Protein AF-0000000085980542 (afdb_homodimer)

pLDDT: mean 85.83, std 22.82, range [25.95, 98.94]

InterPro domains:
  IPR001487 Bromodomain [PF00439] (57-141)
  IPR001487 Bromodomain [PR00503] (68-81)
  IPR001487 Bromodomain [PR00503] (84-100)
  IPR001487 Bromodomain [PR00503] (100-118)
  IPR001487 Bromodomain [PR00503] (118-137)
  IPR001487 Bromodomain [PS50014] (65-137)
  IPR001487 Bromodomain [SM00297] (46-156)
  IPR018359 Bromodomain, conserved site [PS00633] (70-129)
  IPR036427 Bromodomain-like superfamily [G3DSA:1.20.920.10] (41-160)
  IPR036427 Bromodomain-like superfamily [SSF47370] (30-159)
  IPR043508 Brdt, bromodomain, repeat I [cd05497] (48-154)
  IPR050935 Bromodomain-containing chromatin reader [PTHR22880] (9-157)

Structure (mmCIF, N/CA/C/O backbone):
data_AF-0000000085980542-model_v1
#
loop_
_entity.id
_entity.type
_entity.pdbx_description
1 polymer 'Homeotic protein female sterile'
#
loop_
_atom_site.group_PDB
_atom_site.id
_atom_site.t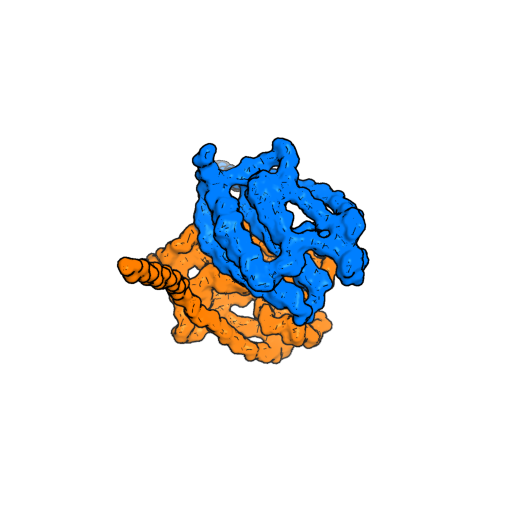ype_symbol
_atom_site.label_atom_id
_atom_site.label_alt_id
_atom_site.label_comp_id
_atom_site.label_asym_id
_atom_site.label_entity_id
_atom_site.label_seq_id
_atom_site.pdbx_PDB_ins_code
_atom_site.Cartn_x
_atom_site.Cartn_y
_atom_site.Cartn_z
_atom_site.occupancy
_atom_site.B_iso_or_equiv
_atom_site.auth_seq_id
_atom_site.auth_comp_id
_atom_site.auth_asym_id
_atom_site.auth_atom_id
_atom_site.pdbx_PDB_model_num
ATOM 1 N N . MET A 1 1 ? -39.031 39.469 -30.688 1 28.64 1 MET A N 1
ATOM 2 C CA . MET A 1 1 ? -38.438 39.656 -29.375 1 28.64 1 MET A CA 1
ATOM 3 C C . MET A 1 1 ? -37.5 38.5 -29 1 28.64 1 MET A C 1
ATOM 5 O O . MET A 1 1 ? -37.969 37.438 -28.672 1 28.64 1 MET A O 1
ATOM 9 N N . GLY A 1 2 ? -36.344 38.344 -29.766 1 27.38 2 GLY A N 1
ATOM 10 C CA . GLY A 1 2 ? -35.406 37.25 -30 1 27.38 2 GLY A CA 1
ATOM 11 C C . GLY A 1 2 ? -34.531 36.938 -28.797 1 27.38 2 GLY A C 1
ATOM 12 O O . GLY A 1 2 ? -33.906 37.812 -28.234 1 27.38 2 GLY A O 1
ATOM 13 N N . ALA A 1 3 ? -34.969 35.875 -28 1 29.3 3 ALA A N 1
ATOM 14 C CA . ALA A 1 3 ? -34.344 35.406 -26.766 1 29.3 3 ALA A CA 1
ATOM 15 C C . ALA A 1 3 ? -32.844 35.094 -26.984 1 29.3 3 ALA A C 1
ATOM 17 O O . ALA A 1 3 ? -32.5 34.375 -27.922 1 29.3 3 ALA A O 1
ATOM 18 N N . ILE A 1 4 ? -31.891 36 -26.562 1 28.78 4 ILE A N 1
ATOM 19 C CA . ILE A 1 4 ? -30.438 35.969 -26.547 1 28.78 4 ILE A CA 1
ATOM 20 C C . ILE A 1 4 ? -29.969 34.812 -25.688 1 28.78 4 ILE A C 1
ATOM 22 O O . ILE A 1 4 ? -30.281 34.719 -24.5 1 28.78 4 ILE A O 1
ATOM 26 N N . GLN A 1 5 ? -29.891 33.531 -26.219 1 27.39 5 GLN A N 1
ATOM 27 C CA . GLN A 1 5 ? -29.375 32.344 -25.547 1 27.39 5 GLN A CA 1
ATOM 28 C C . GLN A 1 5 ? -27.938 32.562 -25.078 1 27.39 5 GLN A C 1
ATOM 30 O O . GLN A 1 5 ? -27.047 32.812 -25.875 1 27.39 5 GLN A O 1
ATOM 35 N N . ASP A 1 6 ? -27.75 33.188 -23.891 1 26.17 6 ASP A N 1
ATOM 36 C CA . ASP A 1 6 ? -26.453 33.406 -23.25 1 26.17 6 ASP A CA 1
ATOM 37 C C . ASP A 1 6 ? -25.688 32.094 -23.078 1 26.17 6 ASP A C 1
ATOM 39 O O . ASP A 1 6 ? -26.172 31.172 -22.391 1 26.17 6 ASP A O 1
ATOM 43 N N . GLU A 1 7 ? -24.984 31.625 -24.109 1 27.91 7 GLU A N 1
ATOM 44 C CA . GLU A 1 7 ? -24.094 30.469 -24.062 1 27.91 7 GLU A CA 1
ATOM 45 C C . GLU A 1 7 ? -23.031 30.641 -23 1 27.91 7 GLU A C 1
ATOM 47 O O . GLU A 1 7 ? -22.141 31.484 -23.125 1 27.91 7 GLU A O 1
ATOM 52 N N . ASN A 1 8 ? -23.375 30.625 -21.703 1 27.59 8 ASN A N 1
ATOM 53 C CA . ASN A 1 8 ? -22.375 30.594 -20.656 1 27.59 8 ASN A CA 1
ATOM 54 C C . ASN A 1 8 ? -21.344 29.484 -20.875 1 27.59 8 ASN A C 1
ATOM 56 O O . ASN A 1 8 ? -21.688 28.297 -20.797 1 27.59 8 ASN A O 1
ATOM 60 N N . GLU A 1 9 ? -20.359 29.688 -21.75 1 26.64 9 GLU A N 1
ATOM 61 C CA . GLU A 1 9 ? -19.188 28.828 -21.875 1 26.64 9 GLU A CA 1
ATOM 62 C C . GLU A 1 9 ? -18.5 28.625 -20.531 1 26.64 9 GLU A C 1
ATOM 64 O O . GLU A 1 9 ? -17.953 29.578 -19.969 1 26.64 9 GLU A O 1
ATOM 69 N N . ASN A 1 10 ? -19.078 27.859 -19.641 1 28.09 10 ASN A N 1
ATOM 70 C CA . ASN A 1 10 ? -18.375 27.422 -18.438 1 28.09 10 ASN A CA 1
ATOM 71 C C . ASN A 1 10 ? -16.969 26.906 -18.766 1 28.09 10 ASN A C 1
ATOM 73 O O . ASN A 1 10 ? -16.828 25.859 -19.391 1 28.09 10 ASN A O 1
ATOM 77 N N . LYS A 1 11 ? -15.945 27.812 -18.953 1 28.59 11 LYS A N 1
ATOM 78 C CA . LYS A 1 11 ? -14.531 27.453 -18.984 1 28.59 11 LYS A CA 1
ATOM 79 C C . LYS A 1 11 ? -14.133 26.641 -17.766 1 28.59 11 LYS A C 1
ATOM 81 O O . LYS A 1 11 ? -14.141 27.172 -16.641 1 28.59 11 LYS A O 1
ATOM 86 N N . ASN A 1 12 ? -14.57 25.406 -17.719 1 28.09 12 ASN A N 1
ATOM 87 C CA . ASN A 1 12 ? -13.969 24.469 -16.781 1 28.09 12 ASN A CA 1
ATOM 88 C C . ASN A 1 12 ? -12.453 24.625 -16.734 1 28.09 12 ASN A C 1
ATOM 90 O O . ASN A 1 12 ? -11.766 24.359 -17.719 1 28.09 12 ASN A O 1
ATOM 94 N N . THR A 1 13 ? -11.906 25.688 -16.125 1 29.09 13 THR A N 1
ATOM 95 C CA . THR A 1 13 ? -10.484 25.797 -15.828 1 29.09 13 THR A CA 1
ATOM 96 C C . THR A 1 13 ? -9.93 24.469 -15.336 1 29.09 13 THR A C 1
ATOM 98 O O . THR A 1 13 ? -10.367 23.938 -14.312 1 29.09 13 THR A O 1
ATOM 101 N N . ASN A 1 14 ? -9.547 23.594 -16.234 1 28.33 14 ASN A N 1
ATOM 102 C CA . ASN A 1 14 ? -8.664 22.438 -16.047 1 28.33 14 ASN A CA 1
ATOM 103 C C . ASN A 1 14 ? -7.496 22.781 -15.125 1 28.33 14 ASN A C 1
ATOM 105 O O . ASN A 1 14 ? -6.703 23.672 -15.43 1 28.33 14 ASN A O 1
ATOM 109 N N . ASP A 1 15 ? -7.688 22.922 -13.844 1 29.19 15 ASP A N 1
ATOM 110 C CA . ASP A 1 15 ? -6.559 22.969 -12.922 1 29.19 15 ASP A CA 1
ATOM 111 C C . ASP A 1 15 ? -5.434 22.047 -13.367 1 29.19 15 ASP A C 1
ATOM 113 O O . ASP A 1 15 ? -5.566 20.828 -13.305 1 29.19 15 ASP A O 1
ATOM 117 N N . SER A 1 16 ? -4.715 22.359 -14.484 1 31.3 16 SER A N 1
ATOM 118 C CA . SER A 1 16 ? -3.453 21.812 -14.977 1 31.3 16 SER A CA 1
ATOM 119 C C . SER A 1 16 ? -2.475 21.562 -13.828 1 31.3 16 SER A C 1
ATOM 121 O O . SER A 1 16 ? -1.726 22.469 -13.445 1 31.3 16 SER A O 1
ATOM 123 N N . SER A 1 17 ? -2.863 21.047 -12.68 1 35.09 17 SER A N 1
ATOM 124 C CA . SER A 1 17 ? -1.761 20.625 -11.812 1 35.09 17 SER A CA 1
ATOM 125 C C . SER A 1 17 ? -0.621 20.016 -12.625 1 35.09 17 SER A C 1
ATOM 127 O O . SER A 1 17 ? -0.858 19.266 -13.57 1 35.09 17 SER A O 1
ATOM 129 N N . ASP A 1 18 ? 0.481 20.688 -12.812 1 34.72 18 ASP A N 1
ATOM 130 C CA . ASP A 1 18 ? 1.76 20.391 -13.453 1 34.72 18 ASP A CA 1
ATOM 131 C C . ASP A 1 18 ? 2.137 18.922 -13.273 1 34.72 18 ASP A C 1
ATOM 133 O O . ASP A 1 18 ? 2.51 18.5 -12.18 1 34.72 18 ASP A O 1
ATOM 137 N N . ILE A 1 19 ? 1.43 17.984 -13.797 1 40.28 19 ILE A N 1
ATOM 138 C CA . ILE A 1 19 ? 1.871 16.609 -13.93 1 40.28 19 ILE A CA 1
ATOM 139 C C . ILE A 1 19 ? 3.309 16.562 -14.445 1 40.28 19 ILE A C 1
ATOM 141 O O . ILE A 1 19 ? 3.551 16.766 -15.641 1 40.28 19 ILE A O 1
ATOM 145 N N . MET A 1 20 ? 4.332 17.125 -13.695 1 42.38 20 MET A N 1
ATOM 146 C CA . MET A 1 20 ? 5.691 16.844 -14.148 1 42.38 20 MET A CA 1
ATOM 147 C C . MET A 1 20 ? 5.812 15.422 -14.672 1 42.38 20 MET A C 1
ATOM 149 O O . MET A 1 20 ? 5.27 14.492 -14.078 1 42.38 20 MET A O 1
ATOM 153 N N . PRO A 1 21 ? 6.16 15.32 -15.914 1 42.06 21 PRO A N 1
ATOM 154 C CA . PRO A 1 21 ? 6.312 13.977 -16.469 1 42.06 21 PRO A CA 1
ATOM 155 C C . PRO A 1 21 ? 7.066 13.031 -15.531 1 42.06 21 PRO A C 1
ATOM 157 O O . PRO A 1 21 ? 8.039 13.438 -14.891 1 42.06 21 PRO A O 1
ATOM 160 N N . LYS A 1 22 ? 6.363 12.023 -15.07 1 53.44 22 LYS A N 1
ATOM 161 C CA . LYS A 1 22 ? 7.043 10.961 -14.336 1 53.44 22 LYS A CA 1
ATOM 162 C C . LYS A 1 22 ? 8.305 10.516 -15.062 1 53.44 22 LYS A C 1
ATOM 164 O O . LYS A 1 22 ? 8.266 10.188 -16.25 1 53.44 22 LYS A O 1
ATOM 169 N N . TYR A 1 23 ? 9.469 10.875 -14.602 1 58.22 23 TYR A N 1
ATOM 170 C CA . TYR A 1 23 ? 10.703 10.281 -15.102 1 58.22 23 TYR A CA 1
ATOM 171 C C . TYR A 1 23 ? 10.57 8.766 -15.219 1 58.22 23 TYR A C 1
ATOM 173 O O . TYR A 1 23 ? 10.273 8.086 -14.234 1 58.22 23 TYR A O 1
ATOM 181 N N . VAL A 1 24 ? 10.406 8.281 -16.484 1 63.28 24 VAL A N 1
ATOM 182 C CA . VAL A 1 24 ? 10.422 6.836 -16.703 1 63.28 24 VAL A CA 1
ATOM 183 C C . VAL A 1 24 ? 11.852 6.316 -16.609 1 63.28 24 VAL A C 1
ATOM 185 O O . VAL A 1 24 ? 12.719 6.719 -17.375 1 63.28 24 VAL A O 1
ATOM 188 N N . GLU A 1 25 ? 12.023 5.527 -15.555 1 71.31 25 GLU A N 1
ATOM 189 C CA . GLU A 1 25 ? 13.359 4.973 -15.367 1 71.31 25 GLU A CA 1
ATOM 190 C C . GLU A 1 25 ? 13.68 3.936 -16.438 1 71.31 25 GLU A C 1
ATOM 192 O O . GLU A 1 25 ? 12.82 3.143 -16.812 1 71.31 25 GLU A O 1
ATOM 197 N N . PRO A 1 26 ? 14.844 4.012 -17.016 1 68.75 26 PRO A N 1
ATOM 198 C CA . PRO A 1 26 ? 15.234 3.018 -18.031 1 68.75 26 PRO A CA 1
ATOM 199 C C . PRO A 1 26 ? 15.211 1.59 -17.484 1 68.75 26 PRO A C 1
ATOM 201 O O . PRO A 1 26 ? 15.484 1.368 -16.312 1 68.75 26 PRO A O 1
ATOM 204 N N . SER A 1 27 ? 14.711 0.728 -18.344 1 74.88 27 SER A N 1
ATOM 205 C CA . SER A 1 27 ? 14.797 -0.692 -18.016 1 74.88 27 SER A CA 1
ATOM 206 C C . SER A 1 27 ? 16.25 -1.166 -17.969 1 74.88 27 SER A C 1
ATOM 208 O O . SER A 1 27 ? 17 -0.935 -18.906 1 74.88 27 SER A O 1
ATOM 210 N N . VAL A 1 28 ? 16.719 -1.618 -16.812 1 79.56 28 VAL A N 1
ATOM 211 C CA . VAL A 1 28 ? 18.078 -2.094 -16.625 1 79.56 28 VAL A CA 1
ATOM 212 C C . VAL A 1 28 ? 18.125 -3.617 -16.719 1 79.56 28 VAL A C 1
ATOM 214 O O . VAL A 1 28 ? 17.234 -4.301 -16.188 1 79.56 28 VAL A O 1
ATOM 217 N N . GLU A 1 29 ? 18.984 -4.145 -17.531 1 86.88 29 GLU A N 1
ATOM 218 C CA . GLU A 1 29 ? 19.172 -5.586 -17.641 1 86.88 29 GLU A CA 1
ATOM 219 C C . GLU A 1 29 ? 19.859 -6.148 -16.391 1 86.88 29 GLU A C 1
ATOM 221 O O . GLU A 1 29 ? 20.719 -5.488 -15.805 1 86.88 29 GLU A O 1
ATOM 226 N N . PRO A 1 30 ? 19.469 -7.309 -16.047 1 93 30 PRO A N 1
ATOM 227 C CA . PRO A 1 30 ? 20.125 -7.914 -14.883 1 93 30 PRO A CA 1
ATOM 228 C C . PRO A 1 30 ? 21.609 -8.188 -15.125 1 93 30 PRO A C 1
ATOM 230 O O . PRO A 1 30 ? 21.984 -8.609 -16.219 1 93 30 PRO A O 1
ATOM 233 N N . VAL A 1 31 ? 22.453 -7.824 -14.219 1 95.12 31 VAL A N 1
ATOM 234 C CA . VAL A 1 31 ? 23.875 -8.164 -14.172 1 95.12 31 VAL A CA 1
ATOM 235 C C . VAL A 1 31 ? 24.109 -9.219 -13.094 1 95.12 31 VAL A C 1
ATOM 237 O O . VAL A 1 31 ? 23.922 -8.953 -11.906 1 95.12 31 VAL A O 1
ATOM 240 N N . ASN A 1 32 ? 24.484 -10.453 -13.531 1 95.25 32 ASN A N 1
ATOM 241 C CA . ASN A 1 32 ? 24.688 -11.562 -12.602 1 95.25 32 ASN A CA 1
ATOM 242 C C . ASN A 1 32 ? 23.438 -11.812 -11.75 1 95.25 32 ASN A C 1
ATOM 244 O O . ASN A 1 32 ? 23.547 -12 -10.539 1 95.25 32 ASN A O 1
ATOM 248 N N . GLY A 1 33 ? 22.297 -11.617 -12.266 1 96.81 33 GLY A N 1
ATOM 249 C CA . GLY A 1 33 ? 21.016 -11.945 -11.633 1 96.81 33 GLY A CA 1
ATOM 250 C C . GLY A 1 33 ? 20.453 -10.805 -10.82 1 96.81 33 GLY A C 1
ATOM 251 O O . GLY A 1 33 ? 19.422 -10.961 -10.156 1 96.81 33 GLY A O 1
ATOM 252 N N . ILE A 1 34 ? 21.156 -9.648 -10.891 1 98 34 ILE A N 1
ATOM 253 C CA . ILE A 1 34 ? 20.719 -8.531 -10.062 1 98 34 ILE A CA 1
ATOM 254 C C . ILE A 1 34 ? 20.406 -7.332 -10.945 1 98 34 ILE A C 1
ATOM 256 O O . ILE A 1 34 ? 21.172 -7 -11.852 1 98 34 ILE A O 1
ATOM 260 N N . VAL A 1 35 ? 19.234 -6.793 -10.734 1 97.94 35 VAL A N 1
ATOM 261 C CA . VAL A 1 35 ? 18.922 -5.488 -11.305 1 97.94 35 VAL A CA 1
ATOM 262 C C . VAL A 1 35 ? 18.984 -4.418 -10.219 1 97.94 35 VAL A C 1
ATOM 264 O O . VAL A 1 35 ? 18.188 -4.418 -9.281 1 97.94 35 VAL A O 1
ATOM 267 N N . GLN A 1 36 ? 19.906 -3.525 -10.305 1 97.62 36 GLN A N 1
ATOM 268 C CA . GLN A 1 36 ? 20.062 -2.412 -9.375 1 97.62 36 GLN A CA 1
ATOM 269 C C . GLN A 1 36 ? 19.359 -1.158 -9.898 1 97.62 36 GLN A C 1
ATOM 271 O O . GLN A 1 36 ? 19.781 -0.587 -10.906 1 97.62 36 GLN A O 1
ATOM 276 N N . PRO A 1 37 ? 18.328 -0.752 -9.148 1 97.44 37 PRO A N 1
ATOM 277 C CA . PRO A 1 37 ? 17.734 0.514 -9.578 1 97.44 37 PRO A CA 1
ATOM 278 C C . PRO A 1 37 ? 18.656 1.707 -9.367 1 97.44 37 PRO A C 1
ATOM 280 O O . PRO A 1 37 ? 19.438 1.719 -8.422 1 97.44 37 PRO A O 1
ATOM 283 N N . PRO A 1 38 ? 18.562 2.658 -10.258 1 96.44 38 PRO A N 1
ATOM 284 C CA . PRO A 1 38 ? 19.391 3.846 -10.039 1 96.44 38 PRO A CA 1
ATOM 285 C C . PRO A 1 38 ? 19.031 4.594 -8.758 1 96.44 38 PRO A C 1
ATOM 287 O O . PRO A 1 38 ? 17.859 4.617 -8.359 1 96.44 38 PRO A O 1
ATOM 290 N N . TYR A 1 39 ? 19.984 5.137 -8.117 1 96.88 39 TYR A N 1
ATOM 291 C CA . TYR A 1 39 ? 19.719 5.887 -6.902 1 96.88 39 TYR A CA 1
ATOM 292 C C . TYR A 1 39 ? 20.469 7.219 -6.902 1 96.88 39 TYR A C 1
ATOM 294 O O . TYR A 1 39 ? 20.328 8.016 -5.969 1 96.88 39 TYR A O 1
ATOM 302 N N . ILE A 1 40 ? 21.266 7.484 -7.875 1 96 40 ILE A N 1
ATOM 303 C CA . ILE A 1 40 ? 21.859 8.797 -8.109 1 96 40 ILE A CA 1
ATOM 304 C C . ILE A 1 40 ? 21.031 9.562 -9.141 1 96 40 ILE A C 1
ATOM 306 O O . ILE A 1 40 ? 20.844 9.086 -10.266 1 96 40 ILE A O 1
ATOM 310 N N . PRO A 1 41 ? 20.562 10.625 -8.773 1 94.62 41 PRO A N 1
ATOM 311 C CA . PRO A 1 41 ? 19.766 11.375 -9.75 1 94.62 41 PRO A CA 1
ATOM 312 C C . PRO A 1 41 ? 20.609 11.914 -10.906 1 94.62 41 PRO A C 1
ATOM 314 O O . PRO A 1 41 ? 21.734 12.375 -10.695 1 94.62 41 PRO A O 1
ATOM 317 N N . PRO A 1 42 ? 20.062 11.734 -12.094 1 91 42 PRO A N 1
ATOM 318 C CA . PRO A 1 42 ? 20.75 12.391 -13.195 1 91 42 PRO A CA 1
ATOM 319 C C . PRO A 1 42 ? 20.781 13.914 -13.055 1 91 42 PRO A C 1
ATOM 321 O O . PRO A 1 42 ? 19.938 14.484 -12.359 1 91 42 PRO A O 1
ATOM 324 N N . PRO A 1 43 ? 21.719 14.539 -13.695 1 89.31 43 PRO A N 1
ATOM 325 C CA . PRO A 1 43 ? 21.906 15.984 -13.516 1 89.31 43 PRO A CA 1
ATOM 326 C C . PRO A 1 43 ? 20.688 16.797 -13.922 1 89.31 43 PRO A C 1
ATOM 328 O O . PRO A 1 43 ? 20.422 17.859 -13.352 1 89.31 43 PRO A O 1
ATOM 331 N N . ASP A 1 44 ? 19.891 16.359 -14.836 1 89.31 44 ASP A N 1
ATOM 332 C CA . ASP A 1 44 ? 18.781 17.156 -15.359 1 89.31 44 ASP A CA 1
ATOM 333 C C . ASP A 1 44 ? 17.484 16.828 -14.625 1 89.31 44 ASP A C 1
ATOM 335 O O . ASP A 1 44 ? 16.422 17.391 -14.938 1 89.31 44 ASP A O 1
ATOM 339 N N . LYS A 1 45 ? 17.609 16.031 -13.633 1 88.12 45 LYS A N 1
ATOM 340 C CA . LYS A 1 45 ? 16.406 15.688 -12.906 1 88.12 45 LYS A CA 1
ATOM 341 C C . LYS A 1 45 ? 16.094 16.734 -11.836 1 88.12 45 LYS A C 1
ATOM 343 O O . LYS A 1 45 ? 16.922 17 -10.969 1 88.12 45 LYS A O 1
ATOM 348 N N . PRO A 1 46 ? 14.938 17.297 -11.922 1 88.62 46 PRO A N 1
ATOM 349 C CA . PRO A 1 46 ? 14.57 18.219 -10.836 1 88.62 46 PRO A CA 1
ATOM 350 C C . PRO A 1 46 ? 14.438 17.516 -9.484 1 88.62 46 PRO A C 1
ATOM 352 O O . PRO A 1 46 ? 14.008 16.359 -9.43 1 88.62 46 PRO A O 1
ATOM 355 N N . HIS A 1 47 ? 14.922 18.141 -8.5 1 83.75 47 HIS A N 1
ATOM 356 C CA . HIS A 1 47 ? 14.805 17.625 -7.141 1 83.75 47 HIS A CA 1
ATOM 357 C C . HIS A 1 47 ? 14.32 18.719 -6.188 1 83.75 47 HIS A C 1
ATOM 359 O O . HIS A 1 47 ? 14.453 19.906 -6.477 1 83.75 47 HIS A O 1
ATOM 365 N N . ARG A 1 48 ? 13.688 18.266 -5.129 1 87.44 48 ARG A N 1
ATOM 366 C CA . ARG A 1 48 ? 13.203 19.141 -4.059 1 87.44 48 ARG A CA 1
ATOM 367 C C . ARG A 1 48 ? 13.555 18.562 -2.691 1 87.44 48 ARG A C 1
ATOM 369 O O . ARG A 1 48 ? 13.648 17.344 -2.531 1 87.44 48 ARG A O 1
ATOM 376 N N . ASN A 1 49 ? 13.812 19.469 -1.811 1 90.31 49 ASN A N 1
ATOM 377 C CA . ASN A 1 49 ? 13.969 19.109 -0.407 1 90.31 49 ASN A CA 1
ATOM 378 C C . ASN A 1 49 ? 12.789 19.594 0.434 1 90.31 49 ASN A C 1
ATOM 380 O O . ASN A 1 49 ? 12.727 20.766 0.806 1 90.31 49 ASN A O 1
ATOM 384 N N . THR A 1 50 ? 11.922 18.719 0.795 1 93.44 50 THR A N 1
ATOM 385 C CA . THR A 1 50 ? 10.719 19.078 1.533 1 93.44 50 THR A CA 1
ATOM 386 C C . THR A 1 50 ? 10.727 18.453 2.922 1 93.44 50 THR A C 1
ATOM 388 O O . THR A 1 50 ? 11.469 17.5 3.176 1 93.44 50 THR A O 1
ATOM 391 N N . ASN A 1 51 ? 9.891 18.984 3.775 1 94.19 51 ASN A N 1
ATOM 392 C CA . ASN A 1 51 ? 9.734 18.406 5.102 1 94.19 51 ASN A CA 1
ATOM 393 C C . ASN A 1 51 ? 9.188 16.969 5.027 1 94.19 51 ASN A C 1
ATOM 395 O O . ASN A 1 51 ? 9.516 16.141 5.871 1 94.19 51 ASN A O 1
ATOM 399 N N . GLN A 1 52 ? 8.383 16.672 4.047 1 95 52 GLN A N 1
ATOM 400 C CA . GLN A 1 52 ? 7.848 15.32 3.895 1 95 52 GLN A CA 1
ATOM 401 C C . GLN A 1 52 ? 8.953 14.336 3.518 1 95 52 GLN A C 1
ATOM 403 O O . GLN A 1 52 ? 8.992 13.219 4.031 1 95 52 GLN A O 1
ATOM 408 N N . LEU A 1 53 ? 9.789 14.773 2.633 1 96.31 53 LEU A N 1
ATOM 409 C CA . LEU A 1 53 ? 10.891 13.891 2.262 1 96.31 53 LEU A CA 1
ATOM 410 C C . LEU A 1 53 ? 11.82 13.656 3.449 1 96.31 53 LEU A C 1
ATOM 412 O O . LEU A 1 53 ? 12.32 12.547 3.641 1 96.31 53 LEU A O 1
ATOM 416 N N . HIS A 1 54 ? 11.992 14.711 4.23 1 96.44 54 HIS A N 1
ATOM 417 C CA . HIS A 1 54 ? 12.766 14.562 5.457 1 96.44 54 HIS A CA 1
ATOM 418 C C . HIS A 1 54 ? 12.086 13.594 6.422 1 96.44 54 HIS A C 1
ATOM 420 O O . HIS A 1 54 ? 12.742 12.766 7.051 1 96.44 54 HIS A O 1
ATOM 426 N N . PHE A 1 55 ? 10.844 13.742 6.555 1 97 55 PHE A N 1
ATOM 427 C CA . PHE A 1 55 ? 10.062 12.867 7.418 1 97 55 PHE A CA 1
ATOM 428 C C . PHE A 1 55 ? 10.18 11.414 6.957 1 97 55 PHE A C 1
ATOM 430 O O . PHE A 1 55 ? 10.328 10.508 7.777 1 97 55 PHE A O 1
ATOM 437 N N . LEU A 1 56 ? 10.094 11.203 5.66 1 97.94 56 LEU A N 1
ATOM 438 C CA . LEU A 1 56 ? 10.219 9.859 5.117 1 97.94 56 LEU A CA 1
ATOM 439 C C . LEU A 1 56 ? 11.586 9.258 5.449 1 97.94 56 LEU A C 1
ATOM 441 O O . LEU A 1 56 ? 11.68 8.078 5.805 1 97.94 56 LEU A O 1
ATOM 445 N N . LEU A 1 57 ? 12.602 10.016 5.344 1 98 57 LEU A N 1
ATOM 446 C CA . LEU A 1 57 ? 13.945 9.523 5.613 1 98 57 LEU A CA 1
ATOM 447 C C . LEU A 1 57 ? 14.156 9.305 7.109 1 98 57 LEU A C 1
ATOM 449 O O . LEU A 1 57 ? 14.555 8.219 7.535 1 98 57 LEU A O 1
ATOM 453 N N . LYS A 1 58 ? 13.781 10.289 7.898 1 98 58 LYS A N 1
ATOM 454 C CA . LYS A 1 58 ? 14.203 10.336 9.297 1 98 58 LYS A CA 1
ATOM 455 C C . LYS A 1 58 ? 13.234 9.57 10.188 1 98 58 LYS A C 1
ATOM 457 O O . LYS A 1 58 ? 13.602 9.141 11.289 1 98 58 LYS A O 1
ATOM 462 N N . ASN A 1 59 ? 12.016 9.43 9.773 1 98 59 ASN A N 1
ATOM 463 C CA . ASN A 1 59 ? 11.016 8.766 10.609 1 98 59 ASN A CA 1
ATOM 464 C C . ASN A 1 59 ? 10.562 7.445 10 1 98 59 ASN A C 1
ATOM 466 O O . ASN A 1 59 ? 10.703 6.391 10.625 1 98 59 ASN A O 1
ATOM 470 N N . VAL A 1 60 ? 10.125 7.465 8.805 1 98.5 60 VAL A N 1
ATOM 471 C CA . VAL A 1 60 ? 9.531 6.281 8.188 1 98.5 60 VAL A CA 1
ATOM 472 C C . VAL A 1 60 ? 10.625 5.277 7.844 1 98.5 60 VAL A C 1
ATOM 474 O O . VAL A 1 60 ? 10.609 4.137 8.32 1 98.5 60 VAL A O 1
ATOM 477 N N . MET A 1 61 ? 11.609 5.68 7.004 1 98.69 61 MET A N 1
ATOM 478 C CA . MET A 1 61 ? 12.688 4.789 6.59 1 98.69 61 MET A CA 1
ATOM 479 C C . MET A 1 61 ? 13.469 4.281 7.797 1 98.69 61 MET A C 1
ATOM 481 O O . MET A 1 61 ? 13.82 3.102 7.867 1 98.69 61 MET A O 1
ATOM 485 N N . LYS A 1 62 ? 13.68 5.176 8.711 1 98.69 62 LYS A N 1
ATOM 486 C CA . LYS A 1 62 ? 14.406 4.793 9.922 1 98.69 62 LYS A CA 1
ATOM 487 C C . LYS A 1 62 ? 13.688 3.668 10.664 1 98.69 62 LYS A C 1
ATOM 489 O O . LYS A 1 62 ? 14.312 2.672 11.039 1 98.69 62 LYS A O 1
ATOM 494 N N . ALA A 1 63 ? 12.414 3.811 10.867 1 98.75 63 ALA A N 1
ATOM 495 C CA . ALA A 1 63 ? 11.625 2.812 11.586 1 98.75 63 ALA A CA 1
ATOM 496 C C . ALA A 1 63 ? 11.578 1.496 10.812 1 98.75 63 ALA A C 1
ATOM 498 O O . ALA A 1 63 ? 11.805 0.427 11.383 1 98.75 63 ALA A O 1
ATOM 499 N N . VAL A 1 64 ? 11.352 1.529 9.516 1 98.81 64 VAL A N 1
ATOM 500 C CA . VAL A 1 64 ? 11.227 0.334 8.688 1 98.81 64 VAL A CA 1
ATOM 501 C C . VAL A 1 64 ? 12.578 -0.376 8.602 1 98.81 64 VAL A C 1
ATOM 503 O O . VAL A 1 64 ? 12.648 -1.603 8.703 1 98.81 64 VAL A O 1
ATOM 506 N N . TRP A 1 65 ? 13.609 0.36 8.461 1 98.81 65 TRP A N 1
ATOM 507 C CA . TRP A 1 65 ? 14.961 -0.176 8.32 1 98.81 65 TRP A CA 1
ATOM 508 C C . TRP A 1 65 ? 15.367 -0.949 9.57 1 98.81 65 TRP A C 1
ATOM 510 O O . TRP A 1 65 ? 16 -2.002 9.477 1 98.81 65 TRP A O 1
ATOM 520 N N . LYS A 1 66 ? 14.984 -0.499 10.68 1 98.69 66 LYS A N 1
ATOM 521 C CA . LYS A 1 66 ? 15.438 -1.05 11.953 1 98.69 66 LYS A CA 1
ATOM 522 C C . LYS A 1 66 ? 14.57 -2.23 12.383 1 98.69 66 LYS A C 1
ATOM 524 O O . LYS A 1 66 ? 14.93 -2.973 13.297 1 98.69 66 LYS A O 1
ATOM 529 N N . HIS A 1 67 ? 13.484 -2.398 11.805 1 98.81 67 HIS A N 1
ATOM 530 C CA . HIS A 1 67 ? 12.57 -3.475 12.18 1 98.81 67 HIS A CA 1
ATOM 531 C C . HIS A 1 67 ? 13.203 -4.84 11.938 1 98.81 67 HIS A C 1
ATOM 533 O O . HIS A 1 67 ? 13.922 -5.031 10.953 1 98.81 67 HIS A O 1
ATOM 539 N N . GLN A 1 68 ? 12.914 -5.828 12.719 1 98.62 68 GLN A N 1
ATOM 540 C CA . GLN A 1 68 ? 13.539 -7.145 12.688 1 98.62 68 GLN A CA 1
ATOM 541 C C . GLN A 1 68 ? 13.219 -7.879 11.391 1 98.62 68 GLN A C 1
ATOM 543 O O . GLN A 1 68 ? 13.961 -8.766 10.977 1 98.62 68 GLN A O 1
ATOM 548 N N . PHE A 1 69 ? 12.141 -7.527 10.727 1 98.69 69 PHE A N 1
ATOM 549 C CA . PHE A 1 69 ? 11.719 -8.227 9.516 1 98.69 69 PHE A CA 1
ATOM 550 C C . PHE A 1 69 ? 12.227 -7.508 8.273 1 98.69 69 PHE A C 1
ATOM 552 O O . PHE A 1 69 ? 11.867 -7.867 7.152 1 98.69 69 PHE A O 1
ATOM 559 N N . ALA A 1 70 ? 13.117 -6.508 8.391 1 98.88 70 ALA A N 1
ATOM 560 C CA . ALA A 1 70 ? 13.492 -5.66 7.266 1 98.88 70 ALA A CA 1
ATOM 561 C C . ALA A 1 70 ? 14.578 -6.324 6.422 1 98.88 70 ALA A C 1
ATOM 563 O O . ALA A 1 70 ? 14.719 -6.031 5.23 1 98.88 70 ALA A O 1
ATOM 564 N N . TRP A 1 71 ? 15.266 -7.242 6.895 1 98.69 71 TRP A N 1
ATOM 565 C CA . TRP A 1 71 ? 16.547 -7.684 6.359 1 98.69 71 TRP A CA 1
ATOM 566 C C . TRP A 1 71 ? 16.375 -8.328 4.984 1 98.69 71 TRP A C 1
ATOM 568 O O . TRP A 1 71 ? 17.219 -8.156 4.102 1 98.69 71 TRP A O 1
ATOM 578 N N . PRO A 1 72 ? 15.328 -9 4.664 1 98.56 72 PRO A N 1
ATOM 579 C CA . PRO A 1 72 ? 15.219 -9.562 3.316 1 98.56 72 PRO A CA 1
ATOM 580 C C . PRO A 1 72 ? 15.094 -8.492 2.236 1 98.56 72 PRO A C 1
ATOM 582 O O . PRO A 1 72 ? 15.219 -8.789 1.046 1 98.56 72 PRO A O 1
ATOM 585 N N . PHE A 1 73 ? 14.883 -7.301 2.652 1 98.88 73 PHE A N 1
ATOM 586 C CA . PHE A 1 73 ? 14.523 -6.262 1.693 1 98.88 73 PHE A CA 1
ATOM 587 C C . PHE A 1 73 ? 15.633 -5.223 1.575 1 98.88 73 PHE A C 1
ATOM 589 O O . PHE A 1 73 ? 15.484 -4.23 0.863 1 98.88 73 PHE A O 1
ATOM 596 N N . TYR A 1 74 ? 16.766 -5.398 2.168 1 98.88 74 TYR A N 1
ATOM 597 C CA . TYR A 1 74 ? 17.828 -4.398 2.23 1 98.88 74 TYR A CA 1
ATOM 598 C C . TYR A 1 74 ? 18.469 -4.203 0.866 1 98.88 74 TYR A C 1
ATOM 600 O O . TYR A 1 74 ? 18.922 -3.104 0.536 1 98.88 74 TYR A O 1
ATOM 608 N N . GLN A 1 75 ? 18.484 -5.305 0.102 1 98.75 75 GLN A N 1
ATOM 609 C CA . GLN A 1 75 ? 19.234 -5.305 -1.148 1 98.75 75 GLN A CA 1
ATOM 610 C C . GLN A 1 75 ? 18.359 -5.781 -2.311 1 98.75 75 GLN A C 1
ATOM 612 O O . GLN A 1 75 ? 17.375 -6.488 -2.105 1 98.75 75 GLN A O 1
ATOM 617 N N . PRO A 1 76 ? 18.797 -5.375 -3.51 1 98.75 76 PRO A N 1
ATOM 618 C CA . PRO A 1 76 ? 18.094 -5.949 -4.66 1 98.75 76 PRO A CA 1
ATOM 619 C C . PRO A 1 76 ? 18.078 -7.477 -4.641 1 98.75 76 PRO A C 1
ATOM 621 O O . PRO A 1 76 ? 19.031 -8.102 -4.172 1 98.75 76 PRO A O 1
ATOM 624 N N . VAL A 1 77 ? 17.016 -8.031 -5.133 1 98.81 77 VAL A N 1
ATOM 625 C CA . VAL A 1 77 ? 16.891 -9.484 -5.199 1 98.81 77 VAL A CA 1
ATOM 626 C C . VAL A 1 77 ? 18 -10.062 -6.086 1 98.81 77 VAL A C 1
ATOM 628 O O . VAL A 1 77 ? 18.219 -9.578 -7.199 1 98.81 77 VAL A O 1
ATOM 631 N N . ASP A 1 78 ? 18.703 -11.062 -5.543 1 98.69 78 ASP A N 1
ATOM 632 C CA . ASP A 1 78 ? 19.703 -11.812 -6.285 1 98.69 78 ASP A CA 1
ATOM 633 C C . ASP A 1 78 ? 19.125 -13.117 -6.832 1 98.69 78 ASP A C 1
ATOM 635 O O . ASP A 1 78 ? 19.156 -14.148 -6.156 1 98.69 78 ASP A O 1
ATOM 639 N N . ALA A 1 79 ? 18.703 -13 -8.07 1 98.44 79 ALA A N 1
ATOM 640 C CA . ALA A 1 79 ? 17.969 -14.117 -8.672 1 98.44 79 ALA A CA 1
ATOM 641 C C . ALA A 1 79 ? 18.875 -15.344 -8.812 1 98.44 79 ALA A C 1
ATOM 643 O O . ALA A 1 79 ? 18.406 -16.469 -8.68 1 98.44 79 ALA A O 1
ATOM 644 N N . VAL A 1 80 ? 20.141 -15.125 -9.078 1 98.5 80 VAL A N 1
ATOM 645 C CA . VAL A 1 80 ? 21.094 -16.234 -9.227 1 98.5 80 VAL A CA 1
ATOM 646 C C . VAL A 1 80 ? 21.328 -16.891 -7.871 1 98.5 80 VAL A C 1
ATOM 648 O O . VAL A 1 80 ? 21.172 -18.109 -7.727 1 98.5 80 VAL A O 1
ATOM 651 N N . LYS A 1 81 ? 21.656 -16.109 -6.902 1 98.12 81 LYS A N 1
ATOM 652 C CA . LYS A 1 81 ? 21.953 -16.625 -5.57 1 98.12 81 LYS A CA 1
ATOM 653 C C . LYS A 1 81 ? 20.766 -17.375 -4.984 1 98.12 81 LYS A C 1
ATOM 655 O O . LYS A 1 81 ? 20.938 -18.391 -4.305 1 98.12 81 LYS A O 1
ATOM 660 N N . LEU A 1 82 ? 19.547 -16.891 -5.234 1 97.81 82 LEU A N 1
ATOM 661 C CA . LEU A 1 82 ? 18.344 -17.469 -4.648 1 97.81 82 LEU A CA 1
ATOM 662 C C . LEU A 1 82 ? 17.781 -18.562 -5.539 1 97.81 82 LEU A C 1
ATOM 664 O O . LEU A 1 82 ? 16.797 -19.219 -5.184 1 97.81 82 LEU A O 1
ATOM 668 N N . ASN A 1 83 ? 18.344 -18.781 -6.723 1 98.19 83 ASN A N 1
ATOM 669 C CA . ASN A 1 83 ? 17.938 -19.797 -7.688 1 98.19 83 ASN A CA 1
ATOM 670 C C . ASN A 1 83 ? 16.484 -19.578 -8.133 1 98.19 83 ASN A C 1
ATOM 672 O O . ASN A 1 83 ? 15.68 -20.516 -8.094 1 98.19 83 ASN A O 1
ATOM 676 N N . ILE A 1 84 ? 16.156 -18.344 -8.352 1 97.94 84 ILE A N 1
ATOM 677 C CA . ILE A 1 84 ? 14.844 -17.969 -8.875 1 97.94 84 ILE A CA 1
ATOM 678 C C . ILE A 1 84 ? 15.016 -17.234 -10.203 1 97.94 84 ILE A C 1
ATOM 680 O O . ILE A 1 84 ? 14.711 -16.047 -10.312 1 97.94 84 ILE A O 1
ATOM 684 N N . PRO A 1 85 ? 15.352 -17.938 -11.297 1 97.06 85 PRO A N 1
ATOM 685 C CA . PRO A 1 85 ? 15.773 -17.344 -12.57 1 97.06 85 PRO A CA 1
ATOM 686 C C . PRO A 1 85 ? 14.656 -16.562 -13.25 1 97.06 85 PRO A C 1
ATOM 688 O O . PRO A 1 85 ? 14.914 -15.734 -14.133 1 97.06 85 PRO A O 1
ATOM 691 N N . ASP A 1 86 ? 13.422 -16.781 -12.891 1 97.06 86 ASP A N 1
ATOM 692 C CA . ASP A 1 86 ? 12.32 -16.109 -13.57 1 97.06 86 ASP A CA 1
ATOM 693 C C . ASP A 1 86 ? 11.945 -14.812 -12.852 1 97.06 86 ASP A C 1
ATOM 695 O O . ASP A 1 86 ? 11.008 -14.117 -13.258 1 97.06 86 ASP A O 1
ATOM 699 N N . TYR A 1 87 ? 12.648 -14.461 -11.852 1 98.25 87 TYR A N 1
ATOM 700 C CA . TYR A 1 87 ? 12.266 -13.328 -11.016 1 98.25 87 TYR A CA 1
ATOM 701 C C . TYR A 1 87 ? 12.086 -12.07 -11.852 1 98.25 87 TYR A C 1
ATOM 703 O O . TYR A 1 87 ? 11.039 -11.422 -11.797 1 98.25 87 TYR A O 1
ATOM 711 N N . HIS A 1 88 ? 13.047 -11.734 -12.688 1 97.5 88 HIS A N 1
ATOM 712 C CA . HIS A 1 88 ? 13.031 -10.469 -13.398 1 97.5 88 HIS A CA 1
ATOM 713 C C . HIS A 1 88 ? 12.172 -10.555 -14.656 1 97.5 88 HIS A C 1
ATOM 715 O O . HIS A 1 88 ? 11.953 -9.547 -15.336 1 97.5 88 HIS A O 1
ATOM 721 N N . LYS A 1 89 ? 11.703 -11.758 -14.992 1 95.88 89 LYS A N 1
ATOM 722 C CA . LYS A 1 89 ? 10.664 -11.898 -16.016 1 95.88 89 LYS A CA 1
ATOM 723 C C . LYS A 1 89 ? 9.297 -11.516 -15.461 1 95.88 89 LYS A C 1
ATOM 725 O O . LYS A 1 89 ? 8.453 -10.977 -16.188 1 95.88 89 LYS A O 1
ATOM 730 N N . ILE A 1 90 ? 9.172 -11.742 -14.188 1 96.06 90 ILE A N 1
ATOM 731 C CA . ILE A 1 90 ? 7.887 -11.523 -13.539 1 96.06 90 ILE A CA 1
ATOM 732 C C . ILE A 1 90 ? 7.84 -10.109 -12.953 1 96.06 90 ILE A C 1
ATOM 734 O O . ILE A 1 90 ? 6.855 -9.391 -13.133 1 96.06 90 ILE A O 1
ATOM 738 N N . ILE A 1 91 ? 8.906 -9.797 -12.266 1 97.25 91 ILE A N 1
ATOM 739 C CA . ILE A 1 91 ? 9 -8.492 -11.625 1 97.25 91 ILE A CA 1
ATOM 740 C C . ILE A 1 91 ? 9.672 -7.504 -12.578 1 97.25 91 ILE A C 1
ATOM 742 O O . ILE A 1 91 ? 10.891 -7.531 -12.75 1 97.25 91 ILE A O 1
ATOM 746 N N . LYS A 1 92 ? 8.906 -6.559 -13.023 1 94.62 92 LYS A N 1
ATOM 747 C CA . LYS A 1 92 ? 9.383 -5.66 -14.07 1 94.62 92 LYS A CA 1
ATOM 748 C C . LYS A 1 92 ? 10.039 -4.418 -13.469 1 94.62 92 LYS A C 1
ATOM 750 O O . LYS A 1 92 ? 10.875 -3.779 -14.117 1 94.62 92 LYS A O 1
ATOM 755 N N . VAL A 1 93 ? 9.688 -4.074 -12.297 1 96.62 93 VAL A N 1
ATOM 756 C CA . VAL A 1 93 ? 10.25 -2.922 -11.602 1 96.62 93 VAL A CA 1
ATOM 757 C C . VAL A 1 93 ? 10.781 -3.354 -10.234 1 96.62 93 VAL A C 1
ATOM 759 O O . VAL A 1 93 ? 10.133 -3.133 -9.211 1 96.62 93 VAL A O 1
ATOM 762 N N . PRO A 1 94 ? 11.969 -3.943 -10.219 1 98.25 94 PRO A N 1
ATOM 763 C CA . PRO A 1 94 ? 12.531 -4.332 -8.93 1 98.25 94 PRO A CA 1
ATOM 764 C C . PRO A 1 94 ? 12.812 -3.137 -8.016 1 98.25 94 PRO A C 1
ATOM 766 O O . PRO A 1 94 ? 13.133 -2.049 -8.508 1 98.25 94 PRO A O 1
ATOM 769 N N . MET A 1 95 ? 12.711 -3.332 -6.789 1 98.69 95 MET A N 1
ATOM 770 C CA . MET A 1 95 ? 12.969 -2.305 -5.781 1 98.69 95 MET A CA 1
ATOM 771 C C . MET A 1 95 ? 13.344 -2.936 -4.445 1 98.69 95 MET A C 1
ATOM 773 O O . MET A 1 95 ? 12.961 -4.07 -4.16 1 98.69 95 MET A O 1
ATOM 777 N N . ASP A 1 96 ? 14.047 -2.141 -3.623 1 98.88 96 ASP A N 1
ATOM 778 C CA . ASP A 1 96 ? 14.5 -2.596 -2.311 1 98.88 96 ASP A CA 1
ATOM 779 C C . ASP A 1 96 ? 14.695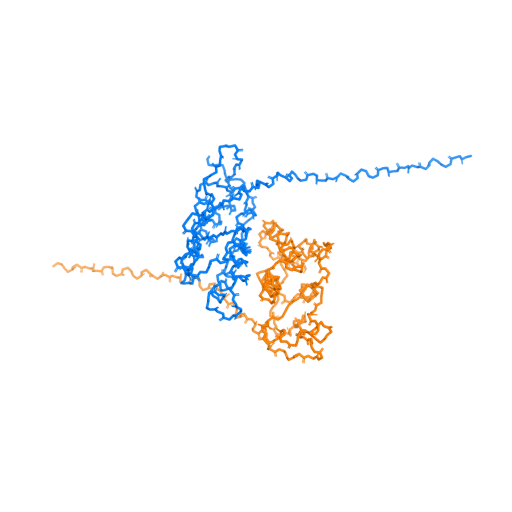 -1.417 -1.359 1 98.88 96 ASP A C 1
ATOM 781 O O . ASP A 1 96 ? 14.781 -0.267 -1.797 1 98.88 96 ASP A O 1
ATOM 785 N N . LEU A 1 97 ? 14.805 -1.7 -0.094 1 98.94 97 LEU A N 1
ATOM 786 C CA . LEU A 1 97 ? 14.938 -0.68 0.939 1 98.94 97 LEU A CA 1
ATOM 787 C C . LEU A 1 97 ? 16.266 0.07 0.795 1 98.94 97 LEU A C 1
ATOM 789 O O . LEU A 1 97 ? 16.328 1.276 1.04 1 98.94 97 LEU A O 1
ATOM 793 N N . GLY A 1 98 ? 17.328 -0.66 0.499 1 98.88 98 GLY A N 1
ATOM 794 C CA . GLY A 1 98 ? 18.625 -0.013 0.327 1 98.88 98 GLY A CA 1
ATOM 795 C C . GLY A 1 98 ? 18.625 1.05 -0.755 1 98.88 98 GLY A C 1
ATOM 796 O O . GLY A 1 98 ? 19.141 2.15 -0.554 1 98.88 98 GLY A O 1
ATOM 797 N N . THR A 1 99 ? 18.031 0.716 -1.861 1 98.81 99 THR A N 1
ATOM 798 C CA . THR A 1 99 ? 17.922 1.672 -2.957 1 98.81 99 THR A CA 1
ATOM 799 C C . THR A 1 99 ? 17.078 2.877 -2.543 1 98.81 99 THR A C 1
ATOM 801 O O . THR A 1 99 ? 17.469 4.023 -2.795 1 98.81 99 THR A O 1
ATOM 804 N N . ILE A 1 100 ? 15.977 2.654 -1.903 1 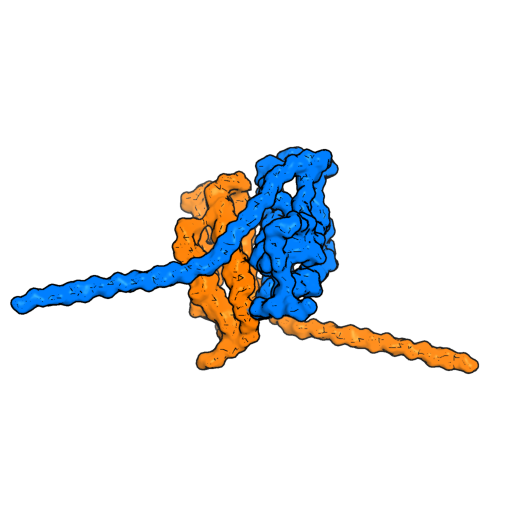98.88 100 ILE A N 1
ATOM 805 C CA . ILE A 1 100 ? 15.078 3.729 -1.487 1 98.88 100 ILE A CA 1
ATOM 806 C C . ILE A 1 100 ? 15.797 4.648 -0.505 1 98.88 100 ILE A C 1
ATOM 808 O O . ILE A 1 100 ? 15.695 5.875 -0.604 1 98.88 100 ILE A O 1
ATOM 812 N N . LYS A 1 101 ? 16.469 4.055 0.413 1 98.81 101 LYS A N 1
ATOM 813 C CA . LYS A 1 101 ? 17.219 4.84 1.382 1 98.81 101 LYS A CA 1
ATOM 814 C C . LYS A 1 101 ? 18.266 5.715 0.686 1 98.81 101 LYS A C 1
ATOM 816 O O . LYS A 1 101 ? 18.391 6.902 0.994 1 98.81 101 LYS A O 1
ATOM 821 N N . LYS A 1 102 ? 18.984 5.168 -0.202 1 98.75 102 LYS A N 1
ATOM 822 C CA . LYS A 1 102 ? 19.984 5.918 -0.947 1 98.75 102 LYS A CA 1
ATOM 823 C C . LYS A 1 102 ? 19.344 7.027 -1.776 1 98.75 102 LYS A C 1
ATOM 825 O O . LYS A 1 102 ? 19.891 8.125 -1.886 1 98.75 102 LYS A O 1
ATOM 830 N N . ARG A 1 103 ? 18.234 6.691 -2.375 1 98.12 103 ARG A N 1
ATOM 831 C CA . ARG A 1 103 ? 17.5 7.703 -3.133 1 98.12 103 ARG A CA 1
ATOM 832 C C . ARG A 1 103 ? 17.109 8.883 -2.242 1 98.12 103 ARG A C 1
ATOM 834 O O . ARG A 1 103 ? 17.266 10.039 -2.637 1 98.12 103 ARG A O 1
ATOM 841 N N . LEU A 1 104 ? 16.625 8.594 -1.116 1 98.19 104 LEU A N 1
ATOM 842 C CA . LEU A 1 104 ? 16.266 9.648 -0.171 1 98.19 104 LEU A CA 1
ATOM 843 C C . LEU A 1 104 ? 17.484 10.484 0.203 1 98.19 104 LEU A C 1
ATOM 845 O O . LEU A 1 104 ? 17.422 11.711 0.22 1 98.19 104 LEU A O 1
ATOM 849 N N . GLU A 1 105 ? 18.547 9.859 0.444 1 97.75 105 GLU A N 1
ATOM 850 C CA . GLU A 1 105 ? 19.781 10.523 0.877 1 97.75 105 GLU A CA 1
ATOM 851 C C . GLU A 1 105 ? 20.391 11.344 -0.254 1 97.75 105 GLU A C 1
ATOM 853 O O . GLU A 1 105 ? 21.094 12.328 -0.006 1 97.75 105 GLU A O 1
ATOM 858 N N . ASN A 1 106 ? 20.125 10.984 -1.45 1 96.88 106 ASN A N 1
ATOM 859 C CA . ASN A 1 106 ? 20.703 11.641 -2.617 1 96.88 106 ASN A CA 1
ATOM 860 C C . ASN A 1 106 ? 19.719 12.625 -3.246 1 96.88 106 ASN A C 1
ATOM 862 O O . ASN A 1 106 ? 19.922 13.07 -4.379 1 96.88 106 ASN A O 1
ATOM 866 N N . TYR A 1 107 ? 18.656 12.828 -2.629 1 94.69 107 TYR A N 1
ATOM 867 C CA . TYR A 1 107 ? 17.641 13.758 -3.121 1 94.69 107 TYR A CA 1
ATOM 868 C C . TYR A 1 107 ? 17.141 13.336 -4.496 1 94.69 107 TYR A C 1
ATOM 870 O O . TYR A 1 107 ? 17 14.172 -5.395 1 94.69 107 TYR A O 1
ATOM 878 N N . TYR A 1 108 ? 16.938 12.07 -4.605 1 96.31 108 TYR A N 1
ATOM 879 C CA . TYR A 1 108 ? 16.484 11.477 -5.863 1 96.31 108 TYR A CA 1
ATOM 880 C C . TYR A 1 108 ? 15.023 11.805 -6.133 1 96.31 108 TYR A C 1
ATOM 882 O O . TYR A 1 108 ? 14.617 11.984 -7.285 1 96.31 108 TYR A O 1
ATOM 890 N N . TYR A 1 109 ? 14.266 11.922 -5.102 1 96.31 109 TYR A N 1
ATOM 891 C CA . TYR A 1 109 ? 12.82 12.094 -5.23 1 96.31 109 TYR A CA 1
ATOM 892 C C . TYR A 1 109 ? 12.461 13.57 -5.328 1 96.31 109 TYR A C 1
ATOM 894 O O . TYR A 1 109 ? 13.016 14.398 -4.602 1 96.31 109 TYR A O 1
ATOM 902 N N . TYR A 1 110 ? 11.516 13.797 -6.219 1 94 110 TYR A N 1
ATOM 903 C CA . TYR A 1 110 ? 10.969 15.148 -6.305 1 94 110 TYR A CA 1
ATOM 904 C C . TYR A 1 110 ? 9.875 15.359 -5.266 1 94 110 TYR A C 1
ATOM 906 O O . TYR A 1 110 ? 9.711 16.453 -4.738 1 94 110 TYR A O 1
ATOM 914 N N . SER A 1 111 ? 9.133 14.328 -5.043 1 94.12 111 SER A N 1
ATOM 915 C CA . SER A 1 111 ? 8.008 14.406 -4.113 1 94.12 111 SER A CA 1
ATOM 916 C C . SER A 1 111 ? 7.965 13.188 -3.195 1 94.12 111 SER A C 1
ATOM 918 O O . SER A 1 111 ? 8.539 12.141 -3.512 1 94.12 111 SER A O 1
ATOM 920 N N . SER A 1 112 ? 7.266 13.391 -2.09 1 96 112 SER A N 1
ATOM 921 C CA . SER A 1 112 ? 7.055 12.273 -1.172 1 96 112 SER A CA 1
ATOM 922 C C . SER A 1 112 ? 6.293 11.141 -1.846 1 96 112 SER A C 1
ATOM 924 O O . SER A 1 112 ? 6.535 9.969 -1.56 1 96 112 SER A O 1
ATOM 926 N N . SER A 1 113 ? 5.402 11.469 -2.762 1 96 113 SER A N 1
ATOM 927 C CA . SER A 1 113 ? 4.617 10.469 -3.469 1 96 113 SER A CA 1
ATOM 928 C C . SER A 1 113 ? 5.516 9.5 -4.238 1 96 113 SER A C 1
ATOM 930 O O . SER A 1 113 ? 5.25 8.297 -4.285 1 96 113 SER A O 1
ATOM 932 N N . GLU A 1 114 ? 6.574 10.023 -4.797 1 96.56 114 GLU A N 1
ATOM 933 C CA . GLU A 1 114 ? 7.504 9.164 -5.527 1 96.56 114 GLU A CA 1
ATOM 934 C C . GLU A 1 114 ? 8.141 8.133 -4.598 1 96.56 114 GLU A C 1
ATOM 936 O O . GLU A 1 114 ? 8.258 6.953 -4.953 1 96.56 114 GLU A O 1
ATOM 941 N N . CYS A 1 115 ? 8.531 8.578 -3.475 1 98.06 115 CYS A N 1
ATOM 942 C CA . CYS A 1 115 ? 9.148 7.68 -2.5 1 98.06 115 CYS A CA 1
ATOM 943 C C . CYS A 1 115 ? 8.141 6.648 -1.997 1 98.06 115 CYS A C 1
ATOM 945 O O . CYS A 1 115 ? 8.445 5.457 -1.941 1 98.06 115 CYS A O 1
ATOM 947 N N . ILE A 1 116 ? 6.973 7.102 -1.668 1 98.31 116 ILE A N 1
ATOM 948 C CA . ILE A 1 116 ? 5.914 6.227 -1.186 1 98.31 116 ILE A CA 1
ATOM 949 C C . ILE A 1 116 ? 5.605 5.164 -2.238 1 98.31 116 ILE A C 1
ATOM 951 O O . ILE A 1 116 ? 5.426 3.986 -1.909 1 98.31 116 ILE A O 1
ATOM 955 N N . GLN A 1 117 ? 5.633 5.48 -3.436 1 97.81 117 GLN A N 1
ATOM 956 C CA . GLN A 1 117 ? 5.379 4.543 -4.523 1 97.81 117 GLN A CA 1
ATOM 957 C C . GLN A 1 117 ? 6.48 3.494 -4.613 1 97.81 117 GLN A C 1
ATOM 959 O O . GLN A 1 117 ? 6.211 2.318 -4.867 1 97.81 117 GLN A O 1
ATOM 964 N N . ASP A 1 118 ? 7.723 3.953 -4.461 1 98.56 118 ASP A N 1
ATOM 965 C CA . ASP A 1 118 ? 8.82 2.984 -4.469 1 98.56 118 ASP A CA 1
ATOM 966 C C . ASP A 1 118 ? 8.68 1.986 -3.322 1 98.56 118 ASP A C 1
ATOM 968 O O . ASP A 1 118 ? 8.898 0.788 -3.506 1 98.56 118 ASP A O 1
ATOM 972 N N . CYS A 1 119 ? 8.297 2.477 -2.143 1 98.81 119 CYS A N 1
ATOM 973 C CA . CYS A 1 119 ? 8.062 1.575 -1.021 1 98.81 119 CYS A CA 1
ATOM 974 C C . CYS A 1 119 ? 6.953 0.582 -1.345 1 98.81 119 CYS A C 1
ATOM 976 O O . CYS A 1 119 ? 7.109 -0.622 -1.134 1 98.81 119 CYS A O 1
ATOM 978 N N . ASN A 1 120 ? 5.93 1.08 -1.9 1 98.44 120 ASN A N 1
ATOM 979 C CA . ASN A 1 120 ? 4.809 0.23 -2.293 1 98.44 120 ASN A CA 1
ATOM 980 C C . ASN A 1 120 ? 5.227 -0.797 -3.342 1 98.44 120 ASN A C 1
ATOM 982 O O . ASN A 1 120 ? 4.816 -1.957 -3.279 1 98.44 120 ASN A O 1
ATOM 986 N N . THR A 1 121 ? 5.949 -0.362 -4.301 1 98.31 121 THR A N 1
ATOM 987 C CA . THR A 1 121 ? 6.438 -1.26 -5.344 1 98.31 121 THR A CA 1
ATOM 988 C C . THR A 1 121 ? 7.203 -2.43 -4.738 1 98.31 121 THR A C 1
ATOM 990 O O . THR A 1 121 ? 7.027 -3.578 -5.152 1 98.31 121 THR A O 1
ATOM 993 N N . MET A 1 122 ? 8.062 -2.145 -3.805 1 98.81 122 MET A N 1
ATOM 994 C CA . MET A 1 122 ? 8.836 -3.178 -3.125 1 98.81 122 MET A CA 1
ATOM 995 C C . MET A 1 122 ? 7.918 -4.203 -2.469 1 98.81 122 MET A C 1
ATOM 997 O O . MET A 1 122 ? 8.102 -5.41 -2.646 1 98.81 122 MET A O 1
ATOM 1001 N N . PHE A 1 123 ? 6.914 -3.748 -1.739 1 98.75 123 PHE A N 1
ATOM 1002 C CA . PHE A 1 123 ? 5.988 -4.66 -1.081 1 98.75 123 PHE A CA 1
ATOM 1003 C C . PHE A 1 123 ? 5.16 -5.422 -2.107 1 98.75 123 PHE A C 1
ATOM 1005 O O . PHE A 1 123 ? 4.984 -6.637 -1.994 1 98.75 123 PHE A O 1
ATOM 1012 N N . MET A 1 124 ? 4.688 -4.715 -3.09 1 98.19 124 MET A N 1
ATOM 1013 C CA . MET A 1 124 ? 3.885 -5.324 -4.145 1 98.19 124 MET A CA 1
ATOM 1014 C C . MET A 1 124 ? 4.664 -6.434 -4.848 1 98.19 124 MET A C 1
ATOM 1016 O O . MET A 1 124 ? 4.117 -7.5 -5.133 1 98.19 124 MET A O 1
ATOM 1020 N N . ASN A 1 125 ? 5.93 -6.172 -5.184 1 98.25 125 ASN A N 1
ATOM 1021 C CA . ASN A 1 125 ? 6.773 -7.188 -5.801 1 98.25 125 ASN A CA 1
ATOM 1022 C C . ASN A 1 125 ? 6.832 -8.453 -4.957 1 98.25 125 ASN A C 1
ATOM 1024 O O . ASN A 1 125 ? 6.777 -9.562 -5.492 1 98.25 125 ASN A O 1
ATOM 1028 N N . CYS A 1 126 ? 6.969 -8.273 -3.654 1 98.69 126 CYS A N 1
ATOM 1029 C CA . CYS A 1 126 ? 7.004 -9.406 -2.736 1 98.69 126 CYS A CA 1
ATOM 1030 C C . CYS A 1 126 ? 5.719 -10.219 -2.828 1 98.69 126 CYS A C 1
ATOM 1032 O O . CYS A 1 126 ? 5.77 -11.453 -2.926 1 98.69 126 CYS A O 1
ATOM 1034 N N . TYR A 1 127 ? 4.586 -9.555 -2.885 1 98.06 127 TYR A N 1
ATOM 1035 C CA . TYR A 1 127 ? 3.297 -10.234 -2.924 1 98.06 127 TYR A CA 1
ATOM 1036 C C . TYR A 1 127 ? 3.088 -10.93 -4.266 1 98.06 127 TYR A C 1
ATOM 1038 O O . TYR A 1 127 ? 2.506 -12.016 -4.328 1 98.06 127 TYR A O 1
ATOM 1046 N N . ILE A 1 128 ? 3.551 -10.336 -5.297 1 97.25 128 ILE A N 1
ATOM 1047 C CA . ILE A 1 128 ? 3.342 -10.836 -6.648 1 97.25 128 ILE A CA 1
ATOM 1048 C C . ILE A 1 128 ? 4.211 -12.07 -6.879 1 97.25 128 ILE A C 1
ATOM 1050 O O . ILE A 1 128 ? 3.756 -13.055 -7.473 1 97.25 128 ILE A O 1
ATOM 1054 N N . TYR A 1 129 ? 5.398 -12.086 -6.371 1 97.75 129 TYR A N 1
ATOM 1055 C CA . TYR A 1 129 ? 6.34 -13.141 -6.727 1 97.75 129 TYR A CA 1
ATOM 1056 C C . TYR A 1 129 ? 6.219 -14.32 -5.77 1 97.75 129 TYR A C 1
ATOM 1058 O O . TYR A 1 129 ? 6.391 -15.477 -6.176 1 97.75 129 TYR A O 1
ATOM 1066 N N . ASN A 1 130 ? 5.953 -14.078 -4.477 1 97.25 130 ASN A N 1
ATOM 1067 C CA . ASN A 1 130 ? 5.977 -15.117 -3.449 1 97.25 130 ASN A CA 1
ATOM 1068 C C . ASN A 1 130 ? 4.586 -15.68 -3.191 1 97.25 130 ASN A C 1
ATOM 1070 O O . ASN A 1 130 ? 3.584 -14.977 -3.34 1 97.25 130 ASN A O 1
ATOM 1074 N N . LYS A 1 131 ? 4.504 -16.875 -2.752 1 95.38 131 LYS A N 1
ATOM 1075 C CA . LYS A 1 131 ? 3.229 -17.516 -2.459 1 95.38 131 LYS A CA 1
ATOM 1076 C C . LYS A 1 131 ? 2.658 -17.031 -1.13 1 95.38 131 LYS A C 1
ATOM 1078 O O . LYS A 1 131 ? 3.408 -16.734 -0.199 1 95.38 131 LYS A O 1
ATOM 1083 N N . PRO A 1 132 ? 1.325 -17.062 -1.134 1 93.75 132 PRO A N 1
ATOM 1084 C CA . PRO A 1 132 ? 0.706 -16.688 0.14 1 93.75 132 PRO A CA 1
ATOM 1085 C C . PRO A 1 132 ? 1.158 -17.578 1.297 1 93.75 132 PRO A C 1
ATOM 1087 O O . PRO A 1 132 ? 1.283 -18.781 1.135 1 93.75 132 PRO A O 1
ATOM 1090 N N . GLY A 1 133 ? 1.476 -17.031 2.418 1 92.69 133 GLY A N 1
ATOM 1091 C CA . GLY A 1 133 ? 1.819 -17.781 3.613 1 92.69 133 GLY A CA 1
ATOM 1092 C C . GLY A 1 133 ? 3.314 -17.938 3.811 1 92.69 133 GLY A C 1
ATOM 1093 O O . GLY A 1 133 ? 3.766 -18.375 4.875 1 92.69 133 GLY A O 1
ATOM 1094 N N . GLU A 1 134 ? 4.094 -17.734 2.752 1 96.75 134 GLU A N 1
ATOM 1095 C CA . GLU A 1 134 ? 5.543 -17.781 2.918 1 96.75 134 GLU A CA 1
ATOM 1096 C C . GLU A 1 134 ? 6.02 -16.719 3.908 1 96.75 134 GLU A C 1
ATOM 1098 O O . GLU A 1 134 ? 5.402 -15.664 4.039 1 96.75 134 GLU A O 1
ATOM 1103 N N . ASP A 1 135 ? 7.059 -17 4.57 1 97.5 135 ASP A N 1
ATOM 1104 C CA . ASP A 1 135 ? 7.57 -16.141 5.637 1 97.5 135 ASP A CA 1
ATOM 1105 C C . ASP A 1 135 ? 7.816 -14.719 5.125 1 97.5 135 ASP A C 1
ATOM 1107 O O . ASP A 1 135 ? 7.465 -13.742 5.793 1 97.5 135 ASP A O 1
ATOM 1111 N N . VAL A 1 136 ? 8.414 -14.586 3.961 1 98.31 136 VAL A N 1
ATOM 1112 C CA . VAL A 1 136 ? 8.781 -13.273 3.441 1 98.31 136 VAL A CA 1
ATOM 1113 C C . VAL A 1 136 ? 7.527 -12.445 3.186 1 98.31 136 VAL A C 1
ATOM 1115 O O . VAL A 1 136 ? 7.543 -11.219 3.322 1 98.31 136 VAL A O 1
ATOM 1118 N N . VAL A 1 137 ? 6.457 -13.086 2.822 1 97.81 137 VAL A N 1
ATOM 1119 C CA . VAL A 1 137 ? 5.188 -12.398 2.609 1 97.81 137 VAL A CA 1
ATOM 1120 C C . VAL A 1 137 ? 4.672 -11.836 3.936 1 97.81 137 VAL A C 1
ATOM 1122 O O . VAL A 1 137 ? 4.227 -10.695 4.004 1 97.81 137 VAL A O 1
ATOM 1125 N N . LEU A 1 138 ? 4.746 -12.641 4.977 1 97.06 138 LEU A N 1
ATOM 1126 C CA . LEU A 1 138 ? 4.344 -12.188 6.301 1 97.06 138 LEU A CA 1
ATOM 1127 C C . LEU A 1 138 ? 5.215 -11.023 6.77 1 97.06 138 LEU A C 1
ATOM 1129 O O . LEU A 1 138 ? 4.715 -10.062 7.359 1 97.06 138 LEU A O 1
ATOM 1133 N N . MET A 1 139 ? 6.457 -11.156 6.562 1 98.38 139 MET A N 1
ATOM 1134 C CA . MET A 1 139 ? 7.391 -10.086 6.91 1 98.38 139 MET A CA 1
ATOM 1135 C C . MET A 1 139 ? 7.035 -8.797 6.18 1 98.38 139 MET A C 1
ATOM 1137 O O . MET A 1 139 ? 6.988 -7.727 6.793 1 98.38 139 MET A O 1
ATOM 1141 N N . ALA A 1 140 ? 6.734 -8.867 4.879 1 98.75 140 ALA A N 1
ATOM 1142 C CA . ALA A 1 140 ? 6.34 -7.703 4.086 1 98.75 140 ALA A CA 1
ATOM 1143 C C . ALA A 1 140 ? 5.055 -7.082 4.621 1 98.75 140 ALA A C 1
ATOM 1145 O O . ALA A 1 140 ? 4.949 -5.859 4.738 1 98.75 140 ALA A O 1
ATOM 1146 N N . GLN A 1 141 ? 4.109 -7.93 4.953 1 97.94 141 GLN A N 1
ATOM 1147 C CA . GLN A 1 141 ? 2.844 -7.441 5.488 1 97.94 141 GLN A CA 1
ATOM 1148 C C . GLN A 1 141 ? 3.057 -6.648 6.773 1 97.94 141 GLN A C 1
ATOM 1150 O O . GLN A 1 141 ? 2.453 -5.59 6.965 1 97.94 141 GLN A O 1
ATOM 1155 N N . THR A 1 142 ? 3.875 -7.172 7.609 1 98.31 142 THR A N 1
ATOM 1156 C CA . THR A 1 142 ? 4.156 -6.516 8.883 1 98.31 142 THR A CA 1
ATOM 1157 C C . THR A 1 142 ? 4.863 -5.18 8.656 1 98.31 142 THR A C 1
ATOM 1159 O O . THR A 1 142 ? 4.477 -4.164 9.242 1 98.31 142 THR A O 1
ATOM 1162 N N . LEU A 1 143 ? 5.855 -5.133 7.828 1 98.75 143 LEU A N 1
ATOM 1163 C CA . LEU A 1 143 ? 6.582 -3.906 7.52 1 98.75 143 LEU A CA 1
ATOM 1164 C C . LEU A 1 143 ? 5.664 -2.883 6.859 1 98.75 143 LEU A C 1
ATOM 1166 O O . LEU A 1 143 ? 5.762 -1.686 7.133 1 98.75 143 LEU A O 1
ATOM 1170 N N . GLU A 1 144 ? 4.875 -3.406 5.953 1 98.5 144 GLU A N 1
ATOM 1171 C CA . GLU A 1 144 ? 3.975 -2.506 5.238 1 98.5 144 GLU A CA 1
ATOM 1172 C C . GLU A 1 144 ? 2.969 -1.863 6.191 1 98.5 144 GLU A C 1
ATOM 1174 O O . GLU A 1 144 ? 2.633 -0.687 6.047 1 98.5 144 GLU A O 1
ATOM 1179 N N . LYS A 1 145 ? 2.467 -2.645 7.086 1 97.69 145 LYS A N 1
ATOM 1180 C CA . LYS A 1 145 ? 1.586 -2.084 8.102 1 97.69 145 LYS A CA 1
ATOM 1181 C C . LYS A 1 145 ? 2.279 -0.965 8.875 1 97.69 145 LYS A C 1
ATOM 1183 O O . LYS A 1 145 ? 1.695 0.096 9.102 1 97.69 145 LYS A O 1
ATOM 1188 N N . LEU A 1 146 ? 3.463 -1.188 9.328 1 98.5 146 LEU A N 1
ATOM 1189 C CA . LEU A 1 146 ? 4.25 -0.164 10.008 1 98.5 146 LEU A CA 1
ATOM 1190 C C . LEU A 1 146 ? 4.426 1.063 9.117 1 98.5 146 LEU A C 1
ATOM 1192 O O . LEU A 1 146 ? 4.211 2.193 9.562 1 98.5 146 LEU A O 1
ATOM 1196 N N . PHE A 1 147 ? 4.812 0.856 7.848 1 98.69 147 PHE A N 1
ATOM 1197 C CA . PHE A 1 147 ? 5.027 1.903 6.855 1 98.69 147 PHE A CA 1
ATOM 1198 C C . PHE A 1 147 ? 3.791 2.781 6.715 1 98.69 147 PHE A C 1
ATOM 1200 O O . PHE A 1 147 ? 3.879 4.008 6.824 1 98.69 147 PHE A O 1
ATOM 1207 N N . LEU A 1 148 ? 2.654 2.131 6.539 1 96.88 148 LEU A N 1
ATOM 1208 C CA . LEU A 1 148 ? 1.408 2.855 6.32 1 96.88 148 LEU A CA 1
ATOM 1209 C C . LEU A 1 148 ? 0.981 3.598 7.582 1 96.88 148 LEU A C 1
ATOM 1211 O O . LEU A 1 148 ? 0.442 4.703 7.504 1 96.88 148 LEU A O 1
ATOM 1215 N N . THR A 1 149 ? 1.205 3.006 8.703 1 96.25 149 THR A N 1
ATOM 1216 C CA . THR A 1 149 ? 0.923 3.684 9.961 1 96.25 149 THR A CA 1
ATOM 1217 C C . THR A 1 149 ? 1.755 4.957 10.094 1 96.25 149 THR A C 1
ATOM 1219 O O . THR A 1 149 ? 1.238 6.008 10.477 1 96.25 149 THR A O 1
ATOM 1222 N N . LYS A 1 150 ? 3.002 4.867 9.742 1 96.31 150 LYS A N 1
ATOM 1223 C CA . LYS A 1 150 ? 3.895 6.02 9.836 1 96.31 150 LYS A CA 1
ATOM 1224 C C . LYS A 1 150 ? 3.51 7.094 8.82 1 96.31 150 LYS A C 1
ATOM 1226 O O . LYS A 1 150 ? 3.568 8.289 9.125 1 96.31 150 LYS A O 1
ATOM 1231 N N . ILE A 1 151 ? 3.133 6.695 7.664 1 94.62 151 ILE A N 1
ATOM 1232 C CA . ILE A 1 151 ? 2.793 7.629 6.598 1 94.62 151 ILE A CA 1
ATOM 1233 C C . ILE A 1 151 ? 1.551 8.43 6.988 1 94.62 151 ILE A C 1
ATOM 1235 O O . ILE A 1 151 ? 1.407 9.594 6.609 1 94.62 151 ILE A O 1
ATOM 1239 N N . ALA A 1 152 ? 0.664 7.824 7.781 1 91.5 152 ALA A N 1
ATOM 1240 C CA . ALA A 1 152 ? -0.543 8.5 8.25 1 91.5 152 ALA A CA 1
ATOM 1241 C C . ALA A 1 152 ? -0.195 9.695 9.133 1 91.5 152 ALA A C 1
ATOM 1243 O O . ALA A 1 152 ? -1.006 10.609 9.305 1 91.5 152 ALA A O 1
ATOM 1244 N N . GLY A 1 153 ? 1.015 9.695 9.68 1 91.88 153 GLY A N 1
ATOM 1245 C CA . GLY A 1 153 ? 1.466 10.781 10.531 1 91.88 153 GLY A CA 1
ATOM 1246 C C . GLY A 1 153 ? 2.291 11.82 9.797 1 91.88 153 GLY A C 1
ATOM 1247 O O . GLY A 1 153 ? 2.918 12.68 10.414 1 91.88 153 GLY A O 1
ATOM 1248 N N . MET A 1 154 ? 2.361 11.758 8.531 1 91.69 154 MET A N 1
ATOM 1249 C CA . MET A 1 154 ? 3.172 12.672 7.73 1 91.69 154 MET A CA 1
ATOM 1250 C C . MET A 1 154 ? 2.619 14.094 7.797 1 91.69 154 MET A C 1
ATOM 1252 O O . MET A 1 154 ? 1.412 14.297 7.66 1 91.69 154 MET A O 1
ATOM 1256 N N . PRO A 1 155 ? 3.455 15.07 8.047 1 86.75 155 PRO A N 1
ATOM 1257 C CA . PRO A 1 155 ? 3.006 16.469 8.109 1 86.75 155 PRO A CA 1
ATOM 1258 C C . PRO A 1 155 ? 2.613 17.016 6.738 1 86.75 155 PRO A C 1
ATOM 1260 O O . PRO A 1 155 ? 2.951 16.422 5.711 1 86.75 155 PRO A O 1
ATOM 1263 N N . ARG A 1 156 ? 1.973 18.188 6.777 1 83.12 156 ARG A N 1
ATOM 1264 C CA . ARG A 1 156 ? 1.704 18.891 5.527 1 83.12 156 ARG A CA 1
ATOM 1265 C C . ARG A 1 156 ? 3.002 19.297 4.844 1 83.12 156 ARG A C 1
ATOM 1267 O O . ARG A 1 156 ? 3.959 19.703 5.508 1 83.12 156 ARG A O 1
ATOM 1274 N N . GLU A 1 157 ? 2.914 19.297 3.576 1 82.56 157 GLU A N 1
ATOM 1275 C CA . GLU A 1 157 ? 4.137 19.578 2.83 1 82.56 157 GLU A CA 1
ATOM 1276 C C . GLU A 1 157 ? 4.492 21.062 2.879 1 82.56 157 GLU A C 1
ATOM 1278 O O . GLU A 1 157 ? 3.627 21.906 2.678 1 82.56 157 GLU A O 1
ATOM 1283 N N . VAL A 1 158 ? 5.691 21.297 3.322 1 79.94 158 VAL A N 1
ATOM 1284 C CA . VAL A 1 158 ? 6.281 22.625 3.219 1 79.94 158 VAL A CA 1
ATOM 1285 C C . VAL A 1 158 ? 7.703 22.516 2.668 1 79.94 158 VAL A C 1
ATOM 1287 O O . VAL A 1 158 ? 8.383 21.516 2.879 1 79.94 158 VAL A O 1
ATOM 1290 N N . GLN A 1 159 ? 8.109 23.484 1.797 1 78.81 159 GLN A N 1
ATOM 1291 C CA . GLN A 1 159 ? 9.484 23.516 1.321 1 78.81 159 GLN A CA 1
ATOM 1292 C C . GLN A 1 159 ? 10.445 23.891 2.447 1 78.81 159 GLN A C 1
ATOM 1294 O O . GLN A 1 159 ? 10.156 24.766 3.258 1 78.81 159 GLN A O 1
ATOM 1299 N N . ILE A 1 160 ? 11.492 23.047 2.486 1 73.5 160 ILE A N 1
ATOM 1300 C CA . ILE A 1 160 ? 12.523 23.344 3.473 1 73.5 160 ILE A CA 1
ATOM 1301 C C . ILE A 1 160 ? 13.664 24.125 2.812 1 73.5 160 ILE A C 1
ATOM 1303 O O . ILE A 1 160 ? 14.227 23.672 1.805 1 73.5 160 ILE A O 1
ATOM 1307 N N . PHE A 1 161 ? 13.883 25.406 3.143 1 67.69 161 PHE A N 1
ATOM 1308 C CA . PHE A 1 161 ? 14.961 26.234 2.623 1 67.69 161 PHE A CA 1
ATOM 1309 C C . PHE A 1 161 ? 16.219 26.109 3.488 1 67.69 161 PHE A C 1
ATOM 1311 O O . PHE A 1 161 ? 16.172 26.375 4.691 1 67.69 161 PHE A O 1
ATOM 1318 N N . VAL A 1 162 ? 17 25.125 3.148 1 54.06 162 VAL A N 1
ATOM 1319 C CA . VAL A 1 162 ? 18.25 25.156 3.9 1 54.06 162 VAL A CA 1
ATOM 1320 C C . VAL A 1 162 ? 19.219 26.141 3.244 1 54.06 162 VAL A C 1
ATOM 1322 O O . VAL A 1 162 ? 19.266 26.234 2.018 1 54.06 162 VAL A O 1
ATOM 1325 N N . MET B 1 1 ? 38.969 6.711 48.75 1 28.81 1 MET B N 1
ATOM 1326 C CA . MET B 1 1 ? 38.281 7.777 48.031 1 28.81 1 MET B CA 1
ATOM 1327 C C . MET B 1 1 ? 37.312 7.199 47 1 28.81 1 MET B C 1
ATOM 1329 O O . MET B 1 1 ? 37.719 6.535 46.062 1 28.81 1 MET B O 1
ATOM 1333 N N . GLY B 1 2 ? 36.062 6.707 47.438 1 27.44 2 GLY B N 1
ATOM 1334 C CA . GLY B 1 2 ? 35.031 5.828 46.969 1 27.44 2 GLY B CA 1
ATOM 1335 C C . GLY B 1 2 ? 34.25 6.422 45.812 1 27.44 2 GLY B C 1
ATOM 1336 O O . GLY B 1 2 ? 33.688 7.52 45.906 1 27.44 2 GLY B O 1
ATOM 1337 N N . ALA B 1 3 ? 34.719 6.094 44.531 1 29.17 3 ALA B N 1
ATOM 1338 C CA . ALA B 1 3 ? 34.125 6.586 43.281 1 29.17 3 ALA B CA 1
ATOM 1339 C C . ALA B 1 3 ? 32.625 6.305 43.25 1 29.17 3 ALA B C 1
ATOM 1341 O O . ALA B 1 3 ? 32.188 5.191 43.531 1 29.17 3 ALA B O 1
ATOM 1342 N N . ILE B 1 4 ? 31.719 7.344 43.5 1 28.84 4 ILE B N 1
ATOM 1343 C CA . ILE B 1 4 ? 30.281 7.48 43.406 1 28.84 4 ILE B CA 1
ATOM 1344 C C . ILE B 1 4 ? 29.812 7.117 42 1 28.84 4 ILE B C 1
ATOM 1346 O O . ILE B 1 4 ? 30.172 7.781 41.031 1 28.84 4 ILE B O 1
ATOM 1350 N N . GLN B 1 5 ? 29.766 5.801 41.594 1 27.34 5 GLN B N 1
ATOM 1351 C CA . GLN B 1 5 ? 29.25 5.383 40.312 1 27.34 5 GLN B CA 1
ATOM 1352 C C . GLN B 1 5 ? 27.812 5.895 40.094 1 27.34 5 GLN B C 1
ATOM 1354 O O . GLN B 1 5 ? 26.922 5.578 40.875 1 27.34 5 GLN B O 1
ATOM 1359 N N . ASP B 1 6 ? 27.672 7.129 39.625 1 25.95 6 ASP B N 1
ATOM 1360 C CA . ASP B 1 6 ? 26.406 7.758 39.25 1 25.95 6 ASP B CA 1
ATOM 1361 C C . ASP B 1 6 ? 25.625 6.891 38.25 1 25.95 6 ASP B C 1
ATOM 1363 O O . ASP B 1 6 ? 26.094 6.641 37.156 1 25.95 6 ASP B O 1
ATOM 1367 N N . GLU B 1 7 ? 24.984 5.832 38.719 1 28.14 7 GLU B N 1
ATOM 1368 C CA . GLU B 1 7 ? 24.094 5.031 37.906 1 28.14 7 GLU B CA 1
ATOM 1369 C C . GLU B 1 7 ? 22.984 5.891 37.281 1 28.14 7 GLU B C 1
ATOM 1371 O O . GLU B 1 7 ? 22.125 6.398 38 1 28.14 7 GLU B O 1
ATOM 1376 N N . ASN B 1 8 ? 23.312 6.762 36.344 1 28.34 8 ASN B N 1
ATOM 1377 C CA . ASN B 1 8 ? 22.297 7.453 35.562 1 28.34 8 ASN B CA 1
ATOM 1378 C C . ASN B 1 8 ? 21.234 6.48 35.031 1 28.34 8 ASN B C 1
ATOM 1380 O O . ASN B 1 8 ? 21.531 5.648 34.188 1 28.34 8 ASN B O 1
ATOM 1384 N N . GLU B 1 9 ? 20.25 6.09 35.844 1 26.52 9 GLU B N 1
ATOM 1385 C CA . GLU B 1 9 ? 19.047 5.391 35.406 1 26.52 9 GLU B CA 1
ATOM 1386 C C . GLU B 1 9 ? 18.328 6.176 34.312 1 26.52 9 GLU B C 1
ATOM 1388 O O . GLU B 1 9 ? 17.781 7.25 34.562 1 26.52 9 GLU B O 1
ATOM 1393 N N . ASN B 1 10 ? 18.953 6.27 33.125 1 28.25 10 ASN B N 1
ATOM 1394 C CA . ASN B 1 10 ? 18.203 6.777 31.984 1 28.25 10 ASN B CA 1
ATOM 1395 C C . ASN B 1 10 ? 16.828 6.113 31.875 1 28.25 10 ASN B C 1
ATOM 1397 O O . ASN B 1 10 ? 16.734 4.934 31.547 1 28.25 10 ASN B O 1
ATOM 1401 N N . LYS B 1 11 ? 15.805 6.535 32.688 1 28.62 11 LYS B N 1
ATOM 1402 C CA . LYS B 1 11 ? 14.398 6.188 32.469 1 28.62 11 LYS B CA 1
ATOM 1403 C C . LYS B 1 11 ? 13.961 6.484 31.047 1 28.62 11 LYS B C 1
ATOM 1405 O O . LYS B 1 11 ? 13.891 7.648 30.641 1 28.62 11 LYS B O 1
ATOM 1410 N N . ASN B 1 12 ? 14.438 5.691 30.141 1 28.08 12 ASN B N 1
ATOM 1411 C CA . ASN B 1 12 ? 13.797 5.68 28.828 1 28.08 12 ASN B CA 1
ATOM 1412 C C . ASN B 1 12 ? 12.281 5.719 28.938 1 28.08 12 ASN B C 1
ATOM 1414 O O . ASN B 1 12 ? 11.664 4.781 29.453 1 28.08 12 ASN B O 1
ATOM 1418 N N . THR B 1 13 ? 11.664 6.855 29.312 1 28.8 13 THR B N 1
ATOM 1419 C CA . THR B 1 13 ? 10.219 7.043 29.219 1 28.8 13 THR B CA 1
ATOM 1420 C C . THR B 1 13 ? 9.68 6.441 27.922 1 28.8 13 THR B C 1
ATOM 1422 O O . THR B 1 13 ? 10.086 6.848 26.844 1 28.8 13 THR B O 1
ATOM 1425 N N . ASN B 1 14 ? 9.391 5.172 27.938 1 28.59 14 ASN B N 1
ATOM 1426 C CA . ASN B 1 14 ? 8.523 4.477 27 1 28.59 14 ASN B CA 1
ATOM 1427 C C . ASN B 1 14 ? 7.297 5.312 26.641 1 28.59 14 ASN B C 1
ATOM 1429 O O . ASN B 1 14 ? 6.492 5.645 27.5 1 28.59 14 ASN B O 1
ATOM 1433 N N . ASP B 1 15 ? 7.43 6.359 25.875 1 29.23 15 ASP B N 1
ATOM 1434 C CA . ASP B 1 15 ? 6.25 6.992 25.297 1 29.23 15 ASP B CA 1
ATOM 1435 C C . ASP B 1 15 ? 5.191 5.953 24.938 1 29.23 15 ASP B C 1
ATOM 1437 O O . ASP B 1 15 ? 5.367 5.184 23.984 1 29.23 15 ASP B O 1
ATOM 1441 N N . SER B 1 16 ? 4.531 5.289 25.922 1 31.47 16 SER B N 1
ATOM 1442 C CA . SER B 1 16 ? 3.32 4.477 25.859 1 31.47 16 SER B CA 1
ATOM 1443 C C . SER B 1 16 ? 2.289 5.094 24.922 1 31.47 16 SER B C 1
ATOM 1445 O O . SER B 1 16 ? 1.46 5.902 25.344 1 31.47 16 SER B O 1
ATOM 1447 N N . SER B 1 17 ? 2.641 5.621 23.75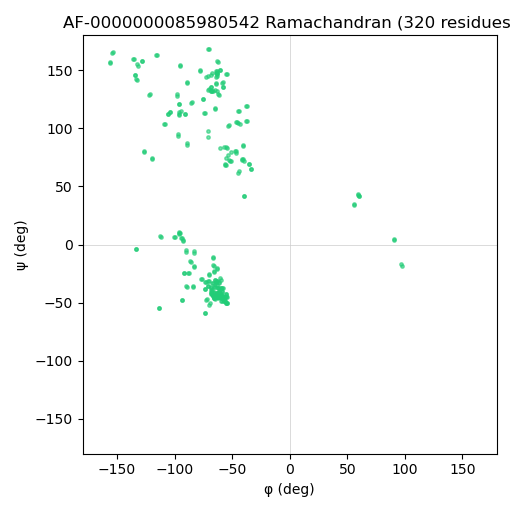 1 35.19 17 SER B N 1
ATOM 1448 C CA . SER B 1 17 ? 1.51 5.898 22.875 1 35.19 17 SER B CA 1
ATOM 1449 C C . SER B 1 17 ? 0.448 4.809 22.984 1 35.19 17 SER B C 1
ATOM 1451 O O . SER B 1 17 ? 0.775 3.621 23.047 1 35.19 17 SER B O 1
ATOM 1453 N N . ASP B 1 18 ? -0.668 5.043 23.609 1 34.72 18 ASP B N 1
ATOM 1454 C CA . ASP B 1 18 ? -1.894 4.281 23.828 1 34.72 18 ASP B CA 1
ATOM 1455 C C . ASP B 1 18 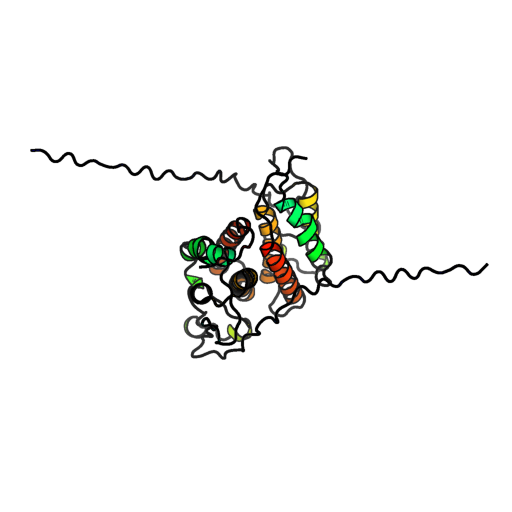? -2.205 3.393 22.625 1 34.72 18 ASP B C 1
ATOM 1457 O O . ASP B 1 18 ? -2.609 3.885 21.562 1 34.72 18 ASP B O 1
ATOM 1461 N N . ILE B 1 19 ? -1.434 2.422 22.281 1 40.34 19 ILE B N 1
ATOM 1462 C CA . ILE B 1 19 ? -1.801 1.353 21.359 1 40.34 19 ILE B CA 1
ATOM 1463 C C . ILE B 1 19 ? -3.211 0.859 21.688 1 40.34 19 ILE B C 1
ATOM 1465 O O . ILE B 1 19 ? -3.41 0.1 22.625 1 40.34 19 ILE B O 1
ATOM 1469 N N . MET B 1 20 ? -4.293 1.724 21.562 1 42.25 20 MET B N 1
ATOM 1470 C CA . MET B 1 20 ? -5.617 1.116 21.656 1 42.25 20 MET B CA 1
ATOM 1471 C C . MET B 1 20 ? -5.645 -0.243 20.969 1 42.25 20 MET B C 1
ATOM 1473 O O . MET B 1 20 ? -5.082 -0.403 19.875 1 42.25 20 MET B O 1
ATOM 1477 N N . PRO B 1 21 ? -5.934 -1.245 21.734 1 42.28 21 PRO B N 1
ATOM 1478 C CA . PRO B 1 21 ? -5.988 -2.576 21.125 1 42.28 21 PRO B CA 1
ATOM 1479 C C . PRO B 1 21 ? -6.738 -2.588 19.797 1 42.28 21 PRO B C 1
ATOM 1481 O O . PRO B 1 21 ? -7.758 -1.91 19.656 1 42.28 21 PRO B O 1
ATOM 1484 N N . LYS B 1 22 ? -6.004 -2.885 18.734 1 53.47 22 LYS B N 1
ATOM 1485 C CA . LYS B 1 22 ? -6.66 -3.119 17.453 1 53.47 22 LYS B CA 1
ATOM 1486 C C . LYS B 1 22 ? -7.871 -4.039 17.609 1 53.47 22 LYS B C 1
ATOM 1488 O O . LYS B 1 22 ? -7.762 -5.113 18.203 1 53.47 22 LYS B O 1
ATOM 1493 N N . TYR B 1 23 ? -9.07 -3.529 17.547 1 58.59 23 TYR B N 1
ATOM 1494 C CA . TYR B 1 23 ? -10.242 -4.387 17.438 1 58.59 23 TYR B CA 1
ATOM 1495 C C . TYR B 1 23 ? -10.008 -5.512 16.438 1 58.59 23 TYR B C 1
ATOM 1497 O O . TYR B 1 23 ? -9.695 -5.254 15.266 1 58.59 23 TYR B O 1
ATOM 1505 N N . VAL B 1 24 ? -9.766 -6.738 16.969 1 63.25 24 VAL B N 1
ATOM 1506 C CA . VAL B 1 24 ? -9.68 -7.895 16.094 1 63.25 24 VAL B CA 1
ATOM 1507 C C . VAL B 1 24 ? -11.07 -8.281 15.609 1 63.25 24 VAL B C 1
ATOM 1509 O O . VAL B 1 24 ? -11.938 -8.633 16.422 1 63.25 24 VAL B O 1
ATOM 1512 N N . GLU B 1 25 ? -11.219 -8.086 14.305 1 72.06 25 GLU B N 1
ATOM 1513 C CA . GLU B 1 25 ? -12.523 -8.43 13.742 1 72.06 25 GLU B CA 1
ATOM 1514 C C . GLU B 1 25 ? -12.734 -9.938 13.719 1 72.06 25 GLU B C 1
ATOM 1516 O O . GLU B 1 25 ? -11.812 -10.695 13.414 1 72.06 25 GLU B O 1
ATOM 1521 N N . PRO B 1 26 ? -13.875 -10.383 14.156 1 69.31 26 PRO B N 1
ATOM 1522 C CA . PRO B 1 26 ? -14.164 -11.82 14.125 1 69.31 26 PRO B CA 1
ATOM 1523 C C . PRO B 1 26 ? -14.07 -12.414 12.719 1 69.31 26 PRO B C 1
ATOM 1525 O O . PRO B 1 26 ? -14.383 -11.734 11.742 1 69.31 26 PRO B O 1
ATOM 1528 N N . SER B 1 27 ? -13.5 -13.594 12.695 1 75.12 27 SER B N 1
ATOM 1529 C CA . SER B 1 27 ? -13.516 -14.344 11.445 1 75.12 27 SER B CA 1
ATOM 1530 C C . SER B 1 27 ? -14.93 -14.727 11.039 1 75.12 27 SER B C 1
ATOM 1532 O O . SER B 1 27 ? -15.68 -15.281 11.844 1 75.12 27 SER B O 1
ATOM 1534 N N . VAL B 1 28 ? -15.406 -14.234 9.906 1 79.88 28 VAL B N 1
ATOM 1535 C CA . VAL B 1 28 ? -16.75 -14.508 9.406 1 79.88 28 VAL B CA 1
ATOM 1536 C C . VAL B 1 28 ? -16.688 -15.633 8.367 1 79.88 28 VAL B C 1
ATOM 1538 O O . VAL B 1 28 ? -15.789 -15.664 7.531 1 79.88 28 VAL B O 1
ATOM 1541 N N . GLU B 1 29 ? -17.5 -16.625 8.523 1 86.94 29 GLU B N 1
ATOM 1542 C CA . GLU B 1 29 ? -17.594 -17.719 7.547 1 86.94 29 GLU B CA 1
ATOM 1543 C C . GLU B 1 29 ? -18.297 -17.234 6.27 1 86.94 29 GLU B C 1
ATOM 1545 O O . GLU B 1 29 ? -19.203 -16.422 6.32 1 86.94 29 GLU B O 1
ATOM 1550 N N . PRO B 1 30 ? -17.828 -17.75 5.207 1 93 30 PRO B N 1
ATOM 1551 C CA . PRO B 1 30 ? -18.484 -17.375 3.955 1 93 30 PRO B CA 1
ATOM 1552 C C . PRO B 1 30 ? -19.938 -17.828 3.885 1 93 30 PRO B C 1
ATOM 1554 O O . PRO B 1 30 ? -20.266 -18.938 4.324 1 93 30 PRO B O 1
ATOM 1557 N N . VAL B 1 31 ? -20.828 -16.984 3.51 1 95.19 31 VAL B N 1
ATOM 1558 C CA . VAL B 1 31 ? -22.219 -17.281 3.197 1 95.19 31 VAL B CA 1
ATOM 1559 C C . VAL B 1 31 ? -22.438 -17.234 1.685 1 95.19 31 VAL B C 1
ATOM 1561 O O . VAL B 1 31 ? -22.297 -16.188 1.061 1 95.19 31 VAL B O 1
ATOM 1564 N N . ASN B 1 32 ? -22.719 -18.422 1.089 1 95.31 32 ASN B N 1
ATOM 1565 C CA . ASN B 1 32 ? -22.891 -18.531 -0.357 1 95.31 32 ASN B CA 1
ATOM 1566 C C . ASN B 1 32 ? -21.656 -18 -1.099 1 95.31 32 ASN B C 1
ATOM 1568 O O . ASN B 1 32 ? -21.797 -17.25 -2.072 1 95.31 32 ASN B O 1
ATOM 1572 N N . GLY B 1 33 ? -20.5 -18.172 -0.578 1 96.88 33 GLY B N 1
ATOM 1573 C CA . GLY B 1 33 ? -19.234 -17.859 -1.221 1 96.88 33 GLY B CA 1
ATOM 1574 C C . GLY B 1 33 ? -18.75 -16.453 -0.947 1 96.88 33 GLY B C 1
ATOM 1575 O O . GLY B 1 33 ? -17.734 -16.016 -1.49 1 96.88 33 GLY B O 1
ATOM 1576 N N . ILE B 1 34 ? -19.531 -15.75 -0.083 1 98 34 ILE B N 1
ATOM 1577 C CA . ILE B 1 34 ? -19.172 -14.359 0.161 1 98 34 ILE B CA 1
ATOM 1578 C C . ILE B 1 34 ? -18.906 -14.148 1.648 1 98 34 ILE B C 1
ATOM 1580 O O . ILE B 1 34 ? -19.672 -14.625 2.496 1 98 34 ILE B O 1
ATOM 1584 N N . VAL B 1 35 ? -17.781 -13.547 1.917 1 97.88 35 VAL B N 1
ATOM 1585 C CA . VAL B 1 35 ? -17.531 -13.039 3.262 1 97.88 35 VAL B CA 1
ATOM 1586 C C . VAL B 1 35 ? -17.703 -11.523 3.287 1 97.88 35 VAL B C 1
ATOM 1588 O O . VAL B 1 35 ? -16.922 -10.797 2.65 1 97.88 35 VAL B O 1
ATOM 1591 N N . GLN B 1 36 ? -18.656 -11.023 3.973 1 97.62 36 GLN B N 1
ATOM 1592 C CA . GLN B 1 36 ? -18.906 -9.594 4.129 1 97.62 36 GLN B CA 1
ATOM 1593 C C . GLN B 1 36 ? -18.281 -9.07 5.414 1 97.62 36 GLN B C 1
ATOM 1595 O O . GLN B 1 36 ? -18.703 -9.43 6.516 1 97.62 36 GLN B O 1
ATOM 1600 N N . PRO B 1 37 ? -17.281 -8.195 5.215 1 97.38 37 PRO B N 1
ATOM 1601 C CA . PRO B 1 37 ? -16.75 -7.598 6.445 1 97.38 37 PRO B CA 1
ATOM 1602 C C . PRO B 1 37 ? -17.766 -6.68 7.137 1 97.38 37 PRO B C 1
ATOM 1604 O O . PRO B 1 37 ? -18.578 -6.035 6.469 1 97.38 37 PRO B O 1
ATOM 1607 N N . PRO B 1 38 ? -17.688 -6.641 8.445 1 96.31 38 PRO B N 1
ATOM 1608 C CA . PRO B 1 38 ? -18.594 -5.719 9.133 1 96.31 38 PRO B CA 1
ATOM 1609 C C . PRO B 1 38 ? -18.328 -4.254 8.789 1 96.31 38 PRO B C 1
ATOM 1611 O O . PRO B 1 38 ? -17.172 -3.877 8.562 1 96.31 38 PRO B O 1
ATOM 1614 N N . TYR B 1 39 ? -19.328 -3.482 8.711 1 96.88 39 TYR B N 1
ATOM 1615 C CA . TYR B 1 39 ? -19.141 -2.068 8.414 1 96.88 39 TYR B CA 1
ATOM 1616 C C . TYR B 1 39 ? -19.969 -1.197 9.352 1 96.88 39 TYR B C 1
ATOM 1618 O O . TYR B 1 39 ? -19.906 0.033 9.281 1 96.88 39 TYR B O 1
ATOM 1626 N N . ILE B 1 40 ? -20.75 -1.753 10.195 1 95.94 40 ILE B N 1
ATOM 1627 C CA . ILE B 1 40 ? -21.422 -1.054 11.289 1 95.94 40 ILE B CA 1
ATOM 1628 C C . ILE B 1 40 ? -20.609 -1.222 12.578 1 95.94 40 ILE B C 1
ATOM 1630 O O . ILE B 1 40 ? -20.359 -2.346 13.023 1 95.94 40 ILE B O 1
ATOM 1634 N N . PRO B 1 41 ? -20.219 -0.193 13.102 1 94.56 41 PRO B N 1
ATOM 1635 C CA . PRO B 1 41 ? -19.438 -0.334 14.336 1 94.56 41 PRO B CA 1
ATOM 1636 C C . PRO B 1 41 ? -20.281 -0.851 15.508 1 94.56 41 PRO B C 1
ATOM 1638 O O . PRO B 1 41 ? -21.438 -0.451 15.664 1 94.56 41 PRO B O 1
ATOM 1641 N N . PRO B 1 42 ? -19.688 -1.79 16.203 1 91 42 PRO B N 1
ATOM 1642 C CA . PRO B 1 42 ? -20.391 -2.18 17.422 1 91 42 PRO B CA 1
ATOM 1643 C C . PRO B 1 42 ? -20.5 -1.035 18.438 1 91 42 PRO B C 1
ATOM 1645 O O . PRO B 1 42 ? -19.719 -0.082 18.375 1 91 42 PRO B O 1
ATOM 1648 N N . PRO B 1 43 ? -21.453 -1.123 19.312 1 89.44 43 PRO B N 1
ATOM 1649 C CA . PRO B 1 43 ? -21.734 -0.013 20.234 1 89.44 43 PRO B CA 1
ATOM 1650 C C . PRO B 1 43 ? -20.547 0.335 21.125 1 89.44 43 PRO B C 1
ATOM 1652 O O . PRO B 1 43 ? -20.375 1.496 21.5 1 89.44 43 PRO B O 1
ATOM 1655 N N . ASP B 1 44 ? -19.719 -0.588 21.469 1 89.19 44 ASP B N 1
ATOM 1656 C CA . ASP B 1 44 ? -18.641 -0.346 22.422 1 89.19 44 ASP B CA 1
ATOM 1657 C C . ASP B 1 44 ? -17.344 0.032 21.703 1 89.19 44 ASP B C 1
ATOM 1659 O O . ASP B 1 44 ? -16.328 0.281 22.359 1 89.19 44 ASP B O 1
ATOM 1663 N N . LYS B 1 45 ? -17.453 0.185 20.453 1 88.31 45 LYS B N 1
ATOM 1664 C CA . LYS B 1 45 ? -16.234 0.551 19.719 1 88.31 45 LYS B CA 1
ATOM 1665 C C . LYS B 1 45 ? -16.016 2.061 19.734 1 88.31 45 LYS B C 1
ATOM 1667 O O . LYS B 1 45 ? -16.891 2.824 19.312 1 88.31 45 LYS B O 1
ATOM 1672 N N . PRO B 1 46 ? -14.906 2.463 20.234 1 88.69 46 PRO B N 1
ATOM 1673 C CA . PRO B 1 46 ? -14.625 3.896 20.156 1 88.69 46 PRO B CA 1
ATOM 1674 C C . PRO B 1 46 ? -14.477 4.391 18.719 1 88.69 46 PRO B C 1
ATOM 1676 O O . PRO B 1 46 ? -13.977 3.662 17.859 1 88.69 46 PRO B O 1
ATOM 1679 N N . HIS B 1 47 ? -15.016 5.512 18.469 1 84.06 47 HIS B N 1
ATOM 1680 C CA . HIS B 1 47 ? -14.875 6.152 17.172 1 84.06 47 HIS B CA 1
ATOM 1681 C C . HIS B 1 47 ? -14.508 7.625 17.312 1 84.06 47 HIS B C 1
ATOM 1683 O O . HIS B 1 47 ? -14.711 8.219 18.375 1 84.06 47 HIS B O 1
ATOM 1689 N N . ARG B 1 48 ? -13.875 8.117 16.266 1 87.62 48 ARG B N 1
ATOM 1690 C CA . ARG B 1 48 ? -13.484 9.523 16.172 1 87.62 48 ARG B CA 1
ATOM 1691 C C . ARG B 1 48 ? -13.836 10.102 14.805 1 87.62 48 ARG B C 1
ATOM 1693 O O . ARG B 1 48 ? -13.844 9.375 13.805 1 87.62 48 ARG B O 1
ATOM 1700 N N . ASN B 1 49 ? -14.18 11.344 14.844 1 90.38 49 ASN B N 1
ATOM 1701 C CA . ASN B 1 49 ? -14.359 12.094 13.609 1 90.38 49 ASN B CA 1
ATOM 1702 C C . ASN B 1 49 ? -13.234 13.109 13.406 1 90.38 49 ASN B C 1
ATOM 1704 O O . ASN B 1 49 ? -13.242 14.18 14.008 1 90.38 49 ASN B O 1
ATOM 1708 N N . THR B 1 50 ? -12.328 12.82 12.547 1 93.44 50 THR B N 1
ATOM 1709 C CA . THR B 1 50 ? -11.172 13.68 12.328 1 93.44 50 THR B CA 1
ATOM 1710 C C . THR B 1 50 ? -11.18 14.25 10.914 1 93.44 50 THR B C 1
ATOM 1712 O O . THR B 1 50 ? -11.875 13.734 10.039 1 93.44 50 THR B O 1
ATOM 1715 N N . ASN B 1 51 ? -10.398 15.281 10.719 1 94.19 51 ASN B N 1
ATOM 1716 C CA . ASN B 1 51 ? -10.25 15.852 9.383 1 94.19 51 ASN B CA 1
ATOM 1717 C C . ASN B 1 51 ? -9.617 14.852 8.422 1 94.19 51 ASN B C 1
ATOM 1719 O O . ASN B 1 51 ? -9.914 14.859 7.223 1 94.19 51 ASN B O 1
ATOM 1723 N N . GLN B 1 52 ? -8.766 13.984 8.898 1 95 52 GLN B N 1
ATOM 1724 C CA . GLN B 1 52 ? -8.148 12.977 8.039 1 95 52 GLN B CA 1
ATOM 1725 C C . GLN B 1 52 ? -9.18 11.953 7.566 1 95 52 GLN B C 1
ATOM 1727 O O . GLN B 1 52 ? -9.172 11.555 6.398 1 95 52 GLN B O 1
ATOM 1732 N N . LEU B 1 53 ? -10.023 11.57 8.469 1 96.31 53 LEU B N 1
ATOM 1733 C CA . LEU B 1 53 ? -11.062 10.625 8.062 1 96.31 53 LEU B CA 1
ATOM 1734 C C . LEU B 1 53 ? -12.008 11.266 7.051 1 96.31 53 LEU B C 1
ATOM 1736 O O . LEU B 1 53 ? -12.445 10.609 6.105 1 96.31 53 LEU B O 1
ATOM 1740 N N . HIS B 1 54 ? -12.266 12.539 7.266 1 96.44 54 HIS B N 1
ATOM 1741 C CA . HIS B 1 54 ? -13.055 13.273 6.285 1 96.44 54 HIS B CA 1
ATOM 1742 C C . HIS B 1 54 ? -12.344 13.352 4.941 1 96.44 54 HIS B C 1
ATOM 1744 O O . HIS B 1 54 ? -12.969 13.188 3.891 1 96.44 54 HIS B O 1
ATOM 1750 N N . PHE B 1 55 ? -11.109 13.625 4.984 1 96.94 55 PHE B N 1
ATOM 1751 C CA . PHE B 1 55 ? -10.305 13.688 3.77 1 96.94 55 PHE B CA 1
ATOM 1752 C C . PHE B 1 55 ? -10.32 12.352 3.039 1 96.94 55 PHE B C 1
ATOM 1754 O O . PHE B 1 55 ? -10.438 12.305 1.813 1 96.94 55 PHE B O 1
ATOM 1761 N N . LEU B 1 56 ? -10.195 11.273 3.791 1 97.94 56 LEU B N 1
ATOM 1762 C CA . LEU B 1 56 ? -10.227 9.945 3.191 1 97.94 56 LEU B CA 1
ATOM 1763 C C . LEU B 1 56 ? -11.555 9.695 2.494 1 97.94 56 LEU B C 1
ATOM 1765 O O . LEU B 1 56 ? -11.594 9.141 1.394 1 97.94 56 LEU B O 1
ATOM 1769 N N . LEU B 1 57 ? -12.625 10.07 3.086 1 98 57 LEU B N 1
ATOM 1770 C CA . LEU B 1 57 ? -13.945 9.844 2.512 1 98 57 LEU B CA 1
ATOM 1771 C C . LEU B 1 57 ? -14.188 10.766 1.317 1 98 57 LEU B C 1
ATOM 1773 O O . LEU B 1 57 ? -14.531 10.297 0.229 1 98 57 LEU B O 1
ATOM 1777 N N . LYS B 1 58 ? -13.883 12.023 1.49 1 97.94 58 LYS B N 1
ATOM 1778 C CA . LYS B 1 58 ? -14.344 13.039 0.549 1 97.94 58 LYS B CA 1
ATOM 1779 C C . LYS B 1 58 ? -13.352 13.219 -0.598 1 97.94 58 LYS B C 1
ATOM 1781 O O . LYS B 1 58 ? -13.719 13.703 -1.671 1 97.94 58 LYS B O 1
ATOM 1786 N N . ASN B 1 59 ? -12.109 12.891 -0.382 1 98 59 ASN B N 1
ATOM 1787 C CA . ASN B 1 59 ? -11.102 13.102 -1.413 1 98 59 ASN B CA 1
ATOM 1788 C C . ASN B 1 59 ? -10.555 11.773 -1.937 1 98 59 ASN B C 1
ATOM 1790 O O . ASN B 1 59 ? -10.648 11.484 -3.131 1 98 59 ASN B O 1
ATOM 1794 N N . VAL B 1 60 ? -10.078 10.953 -1.083 1 98.5 60 VAL B N 1
ATOM 1795 C CA . VAL B 1 60 ? -9.398 9.727 -1.498 1 98.5 60 VAL B CA 1
ATOM 1796 C C . VAL B 1 60 ? -10.422 8.719 -2.012 1 98.5 60 VAL B C 1
ATOM 1798 O O . VAL B 1 60 ? -10.344 8.273 -3.16 1 98.5 60 VAL B O 1
ATOM 1801 N N . MET B 1 61 ? -11.398 8.336 -1.171 1 98.62 61 MET B N 1
ATOM 1802 C CA . MET B 1 61 ? -12.414 7.352 -1.552 1 98.62 61 MET B CA 1
ATOM 1803 C C . MET B 1 61 ? -13.195 7.824 -2.773 1 98.62 61 MET B C 1
ATOM 1805 O O . MET B 1 61 ? -13.469 7.039 -3.682 1 98.62 61 MET B O 1
ATOM 1809 N N . LYS B 1 62 ? -13.484 9.086 -2.768 1 98.69 62 LYS B N 1
ATOM 1810 C CA . LYS B 1 62 ? -14.219 9.641 -3.896 1 98.69 62 LYS B CA 1
ATOM 1811 C C . LYS B 1 62 ? -13.453 9.445 -5.203 1 98.69 62 LYS B C 1
ATOM 1813 O O . LYS B 1 62 ? -14.023 8.992 -6.199 1 98.69 62 LYS B O 1
ATOM 1818 N N . ALA B 1 63 ? -12.195 9.781 -5.199 1 98.75 63 ALA B N 1
ATOM 1819 C CA . ALA B 1 63 ? -11.367 9.656 -6.395 1 98.75 63 ALA B CA 1
ATOM 1820 C C . ALA B 1 63 ? -11.219 8.195 -6.812 1 98.75 63 ALA B C 1
ATOM 1822 O O . ALA B 1 63 ? -11.391 7.855 -7.984 1 98.75 63 ALA B O 1
ATOM 1823 N N . VAL B 1 64 ? -10.961 7.301 -5.891 1 98.81 64 VAL B N 1
ATOM 1824 C CA . VAL B 1 64 ? -10.742 5.887 -6.176 1 98.81 64 VAL B CA 1
ATOM 1825 C C . VAL B 1 64 ? -12.039 5.25 -6.664 1 98.81 64 VAL B C 1
ATOM 1827 O O . VAL B 1 64 ? -12.039 4.477 -7.625 1 98.81 64 VAL B O 1
ATOM 1830 N N . TRP B 1 65 ? -13.109 5.594 -6.062 1 98.81 65 TRP B N 1
ATOM 1831 C CA . TRP B 1 65 ? -14.422 5.039 -6.391 1 98.81 65 TRP B CA 1
ATOM 1832 C C . TRP B 1 65 ? -14.812 5.379 -7.824 1 98.81 65 TRP B C 1
ATOM 1834 O O . TRP B 1 65 ? -15.383 4.543 -8.531 1 98.81 65 TRP B O 1
ATOM 1844 N N . LYS B 1 66 ? -14.492 6.508 -8.25 1 98.69 66 LYS B N 1
ATOM 1845 C CA . LYS B 1 66 ? -14.945 7.016 -9.539 1 98.69 66 LYS B CA 1
ATOM 1846 C C . LYS B 1 66 ? -14.023 6.562 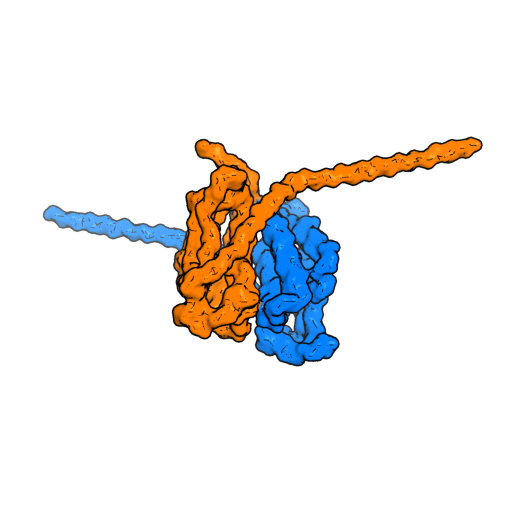-10.664 1 98.69 66 LYS B C 1
ATOM 1848 O O . LYS B 1 66 ? -14.359 6.688 -11.844 1 98.69 66 LYS B O 1
ATOM 1853 N N . HIS B 1 67 ? -12.906 6.098 -10.359 1 98.81 67 HIS B N 1
ATOM 1854 C CA . HIS B 1 67 ? -11.945 5.684 -11.367 1 98.81 67 HIS B CA 1
ATOM 1855 C C . HIS B 1 67 ? -12.484 4.527 -12.203 1 98.81 67 HIS B C 1
ATOM 1857 O O . HIS B 1 67 ? -13.156 3.639 -11.68 1 98.81 67 HIS B O 1
ATOM 1863 N N . GLN B 1 68 ? -12.148 4.43 -13.453 1 98.62 68 GLN B N 1
ATOM 1864 C CA . GLN B 1 68 ? -12.688 3.463 -14.406 1 98.62 68 GLN B CA 1
ATOM 1865 C C . GLN B 1 68 ? -12.289 2.037 -14.023 1 98.62 68 GLN B C 1
ATOM 1867 O O . GLN B 1 68 ? -12.969 1.078 -14.398 1 98.62 68 GLN B O 1
ATOM 1872 N N . PHE B 1 69 ? -11.227 1.866 -13.281 1 98.62 69 PHE B N 1
ATOM 1873 C CA . PHE B 1 69 ? -10.742 0.536 -12.938 1 98.62 69 PHE B CA 1
ATOM 1874 C C . PHE B 1 69 ? -11.25 0.108 -11.562 1 98.62 69 PHE B C 1
ATOM 1876 O O . PHE B 1 69 ? -10.836 -0.923 -11.039 1 98.62 69 PHE B O 1
ATOM 1883 N N . ALA B 1 70 ? -12.203 0.826 -10.953 1 98.88 70 ALA B N 1
ATOM 1884 C CA . ALA B 1 70 ? -12.602 0.572 -9.578 1 98.88 70 ALA B CA 1
ATOM 1885 C C . ALA B 1 70 ? -13.625 -0.561 -9.5 1 98.88 70 ALA B C 1
ATOM 1887 O O . ALA B 1 70 ? -13.742 -1.227 -8.469 1 98.88 70 ALA B O 1
ATOM 1888 N N . TRP B 1 71 ? -14.258 -0.897 -10.5 1 98.69 71 TRP B N 1
ATOM 1889 C CA . TRP B 1 71 ? -15.5 -1.665 -10.484 1 98.69 71 TRP B CA 1
ATOM 1890 C C . TRP B 1 71 ? -15.25 -3.086 -9.992 1 98.69 71 TRP B C 1
ATOM 1892 O O . TRP B 1 71 ? -16.078 -3.656 -9.281 1 98.69 71 TRP B O 1
ATOM 1902 N N . PRO B 1 72 ? -14.164 -3.721 -10.227 1 98.5 72 PRO B N 1
ATOM 1903 C CA . PRO B 1 72 ? -13.992 -5.074 -9.695 1 98.5 72 PRO B CA 1
ATOM 1904 C C . PRO B 1 72 ? -13.906 -5.102 -8.172 1 98.5 72 PRO B C 1
ATOM 1906 O O . PRO B 1 72 ? -13.977 -6.172 -7.562 1 98.5 72 PRO B O 1
ATOM 1909 N N . PHE B 1 73 ? -13.766 -3.969 -7.598 1 98.88 73 PHE B N 1
ATOM 1910 C CA . PHE B 1 73 ? -13.438 -3.922 -6.176 1 98.88 73 PHE B CA 1
ATOM 1911 C C . PHE B 1 73 ? -14.609 -3.361 -5.371 1 98.88 73 PHE B C 1
ATOM 1913 O O . PHE B 1 73 ? -14.508 -3.186 -4.156 1 98.88 73 PHE B O 1
ATOM 1920 N N . TYR B 1 74 ? -15.742 -3.123 -5.93 1 98.88 74 TYR B N 1
ATOM 1921 C CA . TYR B 1 74 ? -16.859 -2.451 -5.281 1 98.88 74 TYR B CA 1
ATOM 1922 C C . TYR B 1 74 ? -17.484 -3.34 -4.215 1 98.88 74 TYR B C 1
ATOM 1924 O O . TYR B 1 74 ? -18.016 -2.846 -3.213 1 98.88 74 TYR B O 1
ATOM 1932 N N . GLN B 1 75 ? -17.406 -4.648 -4.48 1 98.75 75 GLN B N 1
ATOM 1933 C CA . GLN B 1 75 ? -18.109 -5.598 -3.635 1 98.75 75 GLN B CA 1
ATOM 1934 C C . GLN B 1 75 ? -17.188 -6.707 -3.15 1 98.75 75 GLN B C 1
ATOM 1936 O O . GLN B 1 75 ? -16.156 -6.984 -3.771 1 98.75 75 GLN B O 1
ATOM 1941 N N . PRO B 1 76 ? -17.625 -7.328 -2.039 1 98.75 76 PRO B N 1
ATOM 1942 C CA . PRO B 1 76 ? -16.859 -8.508 -1.641 1 98.75 76 PRO B CA 1
ATOM 1943 C C . PRO B 1 76 ? -16.75 -9.547 -2.756 1 98.75 76 PRO B C 1
ATOM 1945 O O . PRO B 1 76 ? -17.688 -9.703 -3.551 1 98.75 76 PRO B O 1
ATOM 1948 N N . VAL B 1 77 ? -15.648 -10.219 -2.789 1 98.81 77 VAL B N 1
ATOM 1949 C CA . VAL B 1 77 ? -15.438 -11.258 -3.793 1 98.81 77 VAL B CA 1
ATOM 1950 C C . VAL B 1 77 ? -16.469 -12.359 -3.623 1 98.81 77 VAL B C 1
ATOM 1952 O O . VAL B 1 77 ? -16.703 -12.852 -2.512 1 98.81 77 VAL B O 1
ATOM 1955 N N . ASP B 1 78 ? -17.125 -12.703 -4.742 1 98.69 78 ASP B N 1
ATOM 1956 C CA . ASP B 1 78 ? -18.078 -13.82 -4.801 1 98.69 78 ASP B CA 1
ATOM 1957 C C . ASP B 1 78 ? -17.406 -15.078 -5.344 1 98.69 78 ASP B C 1
ATOM 1959 O O . ASP B 1 78 ? -17.375 -15.297 -6.555 1 98.69 78 ASP B O 1
ATOM 1963 N N . ALA B 1 79 ? -16.938 -15.859 -4.395 1 98.44 79 ALA B N 1
ATOM 1964 C CA . ALA B 1 79 ? -16.141 -17.016 -4.766 1 98.44 79 ALA B CA 1
ATOM 1965 C C . ALA B 1 79 ? -16.953 -18.016 -5.578 1 98.44 79 ALA B C 1
ATOM 1967 O O . ALA B 1 79 ? -16.422 -18.688 -6.473 1 98.44 79 ALA B O 1
ATOM 1968 N N . VAL B 1 80 ? -18.234 -18.156 -5.273 1 98.5 80 VAL B N 1
ATOM 1969 C CA . VAL B 1 80 ? -19.109 -19.078 -5.988 1 98.5 80 VAL B CA 1
ATOM 1970 C C . VAL B 1 80 ? -19.359 -18.578 -7.406 1 98.5 80 VAL B C 1
ATOM 1972 O O . VAL B 1 80 ? -19.125 -19.297 -8.383 1 98.5 80 VAL B O 1
ATOM 1975 N N . LYS B 1 81 ? -19.734 -17.359 -7.52 1 98.12 81 LYS B N 1
ATOM 1976 C CA . LYS B 1 81 ? -20.047 -16.766 -8.82 1 98.12 81 LYS B CA 1
ATOM 1977 C C . LYS B 1 81 ? -18.828 -16.781 -9.734 1 98.12 81 LYS B C 1
ATOM 1979 O O . LYS B 1 81 ? -18.953 -17.016 -10.945 1 98.12 81 LYS B O 1
ATOM 1984 N N . LEU B 1 82 ? -17.641 -16.562 -9.195 1 97.81 82 LEU B N 1
ATOM 1985 C CA . LEU B 1 82 ? -16.406 -16.453 -9.984 1 97.81 82 LEU B CA 1
ATOM 1986 C C . LEU B 1 82 ? -15.758 -17.828 -10.148 1 97.81 82 LEU B C 1
ATOM 1988 O O . LEU B 1 82 ? -14.742 -17.953 -10.836 1 97.81 82 LEU B O 1
ATOM 1992 N N . ASN B 1 83 ? -16.281 -18.859 -9.492 1 98.19 83 ASN B N 1
ATOM 1993 C CA . ASN B 1 83 ? -15.781 -20.234 -9.547 1 98.19 83 ASN B CA 1
ATOM 1994 C C . ASN B 1 83 ? -14.344 -20.312 -9.047 1 98.19 83 ASN B C 1
ATOM 1996 O O . ASN B 1 83 ? -13.477 -20.891 -9.727 1 98.19 83 ASN B O 1
ATOM 2000 N N . ILE B 1 84 ? -14.07 -19.609 -7.992 1 97.94 84 ILE B N 1
ATOM 2001 C CA . ILE B 1 84 ? -12.781 -19.656 -7.316 1 97.94 84 ILE B CA 1
ATOM 2002 C C . ILE B 1 84 ? -12.969 -20.125 -5.875 1 97.94 84 ILE B C 1
ATOM 2004 O O . ILE B 1 84 ? -12.727 -19.359 -4.934 1 97.94 84 ILE B O 1
ATOM 2008 N N . PRO B 1 85 ? -13.227 -21.406 -5.637 1 97.06 85 PRO B N 1
ATOM 2009 C CA . PRO B 1 85 ? -13.656 -21.938 -4.336 1 97.06 85 PRO B CA 1
ATOM 2010 C C . PRO B 1 85 ? -12.562 -21.828 -3.271 1 97.06 85 PRO B C 1
ATOM 2012 O O . PRO B 1 85 ? -12.859 -21.906 -2.076 1 97.06 85 PRO B O 1
ATOM 2015 N N . ASP B 1 86 ? -11.328 -21.641 -3.646 1 97.12 86 ASP B N 1
ATOM 2016 C CA . ASP B 1 86 ? -10.258 -21.594 -2.656 1 97.12 86 ASP B CA 1
ATOM 2017 C C . ASP B 1 86 ? -9.984 -20.172 -2.215 1 97.12 86 ASP B C 1
ATOM 2019 O O . ASP B 1 86 ? -9.078 -19.922 -1.416 1 97.12 86 ASP B O 1
ATOM 2023 N N . TYR B 1 87 ? -10.719 -19.234 -2.674 1 98.25 87 TYR B N 1
ATOM 2024 C CA . TYR B 1 87 ? -10.422 -17.828 -2.424 1 98.25 87 TYR B CA 1
ATOM 2025 C C . TYR B 1 87 ? -10.305 -17.562 -0.931 1 98.25 87 TYR B C 1
ATOM 2027 O O . TYR B 1 87 ? -9.297 -17.016 -0.473 1 98.25 87 TYR B O 1
ATOM 2035 N N . HIS B 1 88 ? -11.258 -17.984 -0.139 1 97.5 88 HIS B N 1
ATOM 2036 C CA . HIS B 1 88 ? -11.289 -17.625 1.273 1 97.5 88 HIS B CA 1
ATOM 2037 C C . HIS B 1 88 ? -10.398 -18.547 2.102 1 97.5 88 HIS B C 1
ATOM 2039 O O . HIS B 1 88 ? -10.219 -18.328 3.301 1 97.5 88 HIS B O 1
ATOM 2045 N N . LYS B 1 89 ? -9.844 -19.578 1.466 1 95.88 89 LYS B N 1
ATOM 2046 C CA . LYS B 1 89 ? -8.773 -20.344 2.096 1 95.88 89 LYS B CA 1
ATOM 2047 C C . LYS B 1 89 ? -7.449 -19.594 2.029 1 95.88 89 LYS B C 1
ATOM 2049 O O . LYS B 1 89 ? -6.621 -19.719 2.938 1 95.88 89 LYS B O 1
ATOM 2054 N N . ILE B 1 90 ? -7.348 -18.828 0.994 1 96 90 ILE B N 1
ATOM 2055 C CA . ILE B 1 90 ? -6.094 -18.125 0.739 1 96 90 ILE B CA 1
ATOM 2056 C C . ILE B 1 90 ? -6.152 -16.734 1.352 1 96 90 ILE B C 1
ATOM 2058 O O . ILE B 1 90 ? -5.211 -16.312 2.027 1 96 90 ILE B O 1
ATOM 2062 N N . ILE B 1 91 ? -7.254 -16.078 1.073 1 97.25 91 ILE B N 1
ATOM 2063 C CA . ILE B 1 91 ? -7.445 -14.727 1.573 1 97.25 91 ILE B CA 1
ATOM 2064 C C . ILE B 1 91 ? -8.148 -14.773 2.93 1 97.25 91 ILE B C 1
ATOM 2066 O O . ILE B 1 91 ? -9.359 -15 3.004 1 97.25 91 ILE B O 1
ATOM 2070 N N . LYS B 1 92 ? -7.43 -14.391 3.928 1 94.56 92 LYS B N 1
ATOM 2071 C CA . LYS B 1 92 ? -7.926 -14.555 5.293 1 94.56 92 LYS B CA 1
ATOM 2072 C C . LYS B 1 92 ? -8.672 -13.305 5.758 1 94.56 92 LYS B C 1
ATOM 2074 O O . LYS B 1 92 ? -9.531 -13.383 6.645 1 94.56 92 LYS B O 1
ATOM 2079 N N . VAL B 1 93 ? -8.375 -12.203 5.199 1 96.56 93 VAL B N 1
ATOM 2080 C CA . VAL B 1 93 ? -9.031 -10.945 5.535 1 96.56 93 VAL B CA 1
ATOM 2081 C C . VAL B 1 93 ? -9.57 -10.289 4.27 1 96.56 93 VAL B C 1
ATOM 2083 O O . VAL B 1 93 ? -8.961 -9.359 3.732 1 96.56 93 VAL B O 1
ATOM 2086 N N . PRO B 1 94 ? -10.727 -10.75 3.812 1 98.25 94 PRO B N 1
ATOM 2087 C CA . PRO B 1 94 ? -11.297 -10.117 2.621 1 98.25 94 PRO B CA 1
ATOM 2088 C C . PRO B 1 94 ? -11.672 -8.656 2.852 1 98.25 94 PRO B C 1
ATOM 2090 O O . PRO B 1 94 ? -12.047 -8.281 3.965 1 98.25 94 PRO B O 1
ATOM 2093 N N . MET B 1 95 ? -11.594 -7.902 1.862 1 98.69 95 MET B N 1
ATOM 2094 C CA . MET B 1 95 ? -11.938 -6.484 1.9 1 98.69 95 MET B CA 1
ATOM 2095 C C . MET B 1 95 ? -12.305 -5.977 0.511 1 98.69 95 MET B C 1
ATOM 2097 O O . MET B 1 95 ? -11.859 -6.527 -0.496 1 98.69 95 MET B O 1
ATOM 2101 N N . ASP B 1 96 ? -13.094 -4.879 0.501 1 98.88 96 ASP B N 1
ATOM 2102 C CA . ASP B 1 96 ? -13.547 -4.273 -0.747 1 98.88 96 ASP B CA 1
ATOM 2103 C C . ASP B 1 96 ? -13.836 -2.787 -0.562 1 98.88 96 ASP B C 1
ATOM 2105 O O . ASP B 1 96 ? -13.984 -2.312 0.568 1 98.88 96 ASP B O 1
ATOM 2109 N N . LEU B 1 97 ? -13.969 -2.078 -1.646 1 98.94 97 LEU B N 1
ATOM 2110 C CA . LEU B 1 97 ? -14.195 -0.636 -1.629 1 98.94 97 LEU B CA 1
ATOM 2111 C C . LEU B 1 97 ? -15.555 -0.305 -1.022 1 98.94 97 LEU B C 1
ATOM 2113 O O . LEU B 1 97 ? -15.695 0.702 -0.325 1 98.94 97 LEU B O 1
ATOM 2117 N N . GLY B 1 98 ? -16.562 -1.088 -1.376 1 98.88 98 GLY B N 1
ATOM 2118 C CA . GLY B 1 98 ? -17.891 -0.845 -0.823 1 98.88 98 GLY B CA 1
ATOM 2119 C C . GLY B 1 98 ? -17.922 -0.891 0.693 1 98.88 98 GLY B C 1
ATOM 2120 O O . GLY B 1 98 ? -18.516 -0.018 1.334 1 98.88 98 GLY B O 1
ATOM 2121 N N . THR B 1 99 ? -17.281 -1.886 1.23 1 98.81 99 THR B N 1
ATOM 2122 C CA . THR B 1 99 ? -17.203 -2.01 2.682 1 98.81 99 THR B CA 1
ATOM 2123 C C . THR B 1 99 ? -16.453 -0.827 3.285 1 98.81 99 THR B C 1
ATOM 2125 O O . THR B 1 99 ? -16.891 -0.241 4.273 1 98.81 99 THR B O 1
ATOM 2128 N N . ILE B 1 100 ? -15.352 -0.451 2.713 1 98.88 100 ILE B N 1
ATOM 2129 C CA . ILE B 1 100 ? -14.531 0.645 3.221 1 98.88 100 ILE B CA 1
ATOM 2130 C C . ILE B 1 100 ? -15.336 1.945 3.188 1 98.88 100 ILE B C 1
ATOM 2132 O O . ILE B 1 100 ? -15.305 2.727 4.141 1 98.88 100 ILE B O 1
ATOM 2136 N N . LYS B 1 101 ? -15.984 2.158 2.105 1 98.81 101 LYS B N 1
ATOM 2137 C CA . LYS B 1 101 ? -16.812 3.352 1.984 1 98.81 101 LYS B CA 1
ATOM 2138 C C . LYS B 1 101 ? -17.891 3.391 3.072 1 98.81 101 LYS B C 1
ATOM 2140 O O . LYS B 1 101 ? -18.094 4.422 3.713 1 98.81 101 LYS B O 1
ATOM 2145 N N . LYS B 1 102 ? -18.547 2.324 3.275 1 98.69 102 LYS B N 1
ATOM 2146 C CA . LYS B 1 102 ? -19.578 2.246 4.309 1 98.69 102 LYS B CA 1
ATOM 2147 C C . LYS B 1 102 ? -18.969 2.451 5.699 1 98.69 102 LYS B C 1
ATOM 2149 O O . LYS B 1 102 ? -19.578 3.098 6.555 1 98.69 102 LYS B O 1
ATOM 2154 N N . ARG B 1 103 ? -17.828 1.851 5.898 1 98.12 103 ARG B N 1
ATOM 2155 C CA . ARG B 1 103 ? -17.141 2.049 7.172 1 98.12 103 ARG B CA 1
ATOM 2156 C C . ARG B 1 103 ? -16.859 3.525 7.414 1 98.12 103 ARG B C 1
ATOM 2158 O O . ARG B 1 103 ? -17.062 4.031 8.523 1 98.12 103 ARG B O 1
ATOM 2165 N N . LEU B 1 104 ? -16.375 4.184 6.445 1 98.19 104 LEU B N 1
ATOM 2166 C CA . LEU B 1 104 ? -16.094 5.613 6.559 1 98.19 104 LEU B CA 1
ATOM 2167 C C . LEU B 1 104 ? -17.375 6.379 6.871 1 98.19 104 LEU B C 1
ATOM 2169 O O . LEU B 1 104 ? -17.391 7.246 7.75 1 98.19 104 LEU B O 1
ATOM 2173 N N . GLU B 1 105 ? -18.422 6.055 6.223 1 97.75 105 GLU B N 1
ATOM 2174 C CA . GLU B 1 105 ? -19.688 6.75 6.375 1 97.75 105 GLU B CA 1
ATOM 2175 C C . GLU B 1 105 ? -20.328 6.465 7.738 1 97.75 105 GLU B C 1
ATOM 2177 O O . GLU B 1 105 ? -21.078 7.281 8.266 1 97.75 105 GLU B O 1
ATOM 2182 N N . ASN B 1 106 ? -20.016 5.371 8.312 1 96.94 106 ASN B N 1
ATOM 2183 C CA . ASN B 1 106 ? -20.594 4.94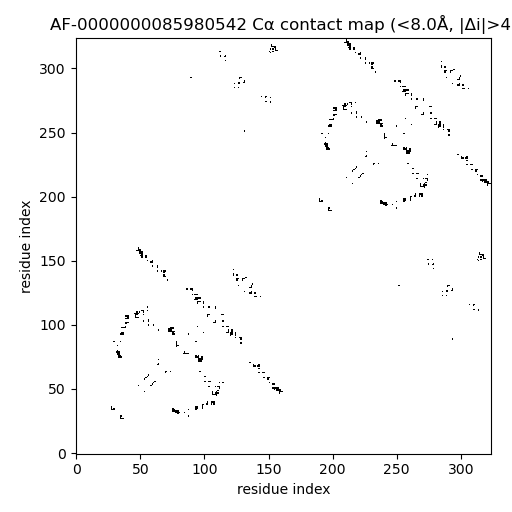9 9.578 1 96.94 106 ASN B CA 1
ATOM 2184 C C . ASN B 1 106 ? -19.656 5.234 10.75 1 96.94 106 ASN B C 1
ATOM 2186 O O . ASN B 1 106 ? -19.844 4.711 11.852 1 96.94 106 ASN B O 1
ATOM 2190 N N . TYR B 1 107 ? -18.625 5.879 10.5 1 94.62 107 TYR B N 1
ATOM 2191 C CA . TYR B 1 107 ? -17.641 6.227 11.531 1 94.62 107 TYR B CA 1
ATOM 2192 C C . TYR B 1 107 ? -17.078 4.973 12.195 1 94.62 107 TYR B C 1
ATOM 2194 O O . TYR B 1 107 ? -16.984 4.906 13.422 1 94.62 107 TYR B O 1
ATOM 2202 N N . TYR B 1 108 ? -16.797 4.035 11.359 1 96.31 108 TYR B N 1
ATOM 2203 C CA . TYR B 1 108 ? -16.297 2.744 11.812 1 96.31 108 TYR B CA 1
ATOM 2204 C C . TYR B 1 108 ? -14.844 2.859 12.273 1 96.31 108 TYR B C 1
ATOM 2206 O O . TYR B 1 108 ? -14.422 2.168 13.211 1 96.31 108 TYR B O 1
ATOM 2214 N N . TYR B 1 109 ? -14.117 3.73 11.656 1 96.38 109 TYR B N 1
ATOM 2215 C CA . TYR B 1 109 ? -12.688 3.84 11.914 1 96.38 109 TYR B CA 1
ATOM 2216 C C . TYR B 1 109 ? -12.406 4.809 13.055 1 96.38 109 TYR B C 1
ATOM 2218 O O . TYR B 1 109 ? -13.031 5.867 13.148 1 96.38 109 TYR B O 1
ATOM 2226 N N . TYR B 1 110 ? -11.461 4.387 13.852 1 94 110 TYR B N 1
ATOM 2227 C CA . TYR B 1 110 ? -10.992 5.285 14.898 1 94 110 TYR B CA 1
ATOM 2228 C C . TYR B 1 110 ? -9.938 6.25 14.359 1 94 110 TYR B C 1
ATOM 2230 O O . TYR B 1 110 ? -9.859 7.398 14.805 1 94 110 TYR B O 1
ATOM 2238 N N . SER B 1 111 ? -9.133 5.766 13.469 1 94.06 111 SER B N 1
ATOM 2239 C CA . SER B 1 111 ? -8.047 6.559 12.914 1 94.06 111 SER B CA 1
ATOM 2240 C C . SER B 1 111 ? -7.953 6.383 11.398 1 94.06 111 SER B C 1
ATOM 2242 O O . SER B 1 111 ? -8.453 5.402 10.852 1 94.06 111 SER B O 1
ATOM 2244 N N . SER B 1 112 ? -7.297 7.355 10.797 1 96 112 SER B N 1
ATOM 2245 C CA . SER B 1 112 ? -7.043 7.262 9.367 1 96 112 SER B CA 1
ATOM 2246 C C . SER B 1 112 ? -6.191 6.043 9.031 1 96 112 SER B C 1
ATOM 2248 O O . SER B 1 112 ? -6.371 5.418 7.98 1 96 112 SER B O 1
ATOM 2250 N N . SER B 1 113 ? -5.309 5.672 9.93 1 96 113 SER B N 1
ATOM 2251 C CA . SER B 1 113 ? -4.441 4.516 9.711 1 96 113 SER B CA 1
ATOM 2252 C C . SER B 1 113 ? -5.262 3.244 9.523 1 96 113 SER B C 1
ATOM 2254 O O . SER B 1 113 ? -4.922 2.398 8.695 1 96 113 SER B O 1
ATOM 2256 N N . GLU B 1 114 ? -6.324 3.125 10.266 1 96.5 114 GLU B N 1
ATOM 2257 C CA . GLU B 1 114 ? -7.18 1.95 10.125 1 96.5 114 GLU B CA 1
ATOM 2258 C C . GLU B 1 114 ? -7.781 1.868 8.727 1 96.5 114 GLU B C 1
ATOM 2260 O O . GLU B 1 114 ? -7.816 0.794 8.125 1 96.5 114 GLU B O 1
ATOM 2265 N N . CYS B 1 115 ? -8.227 2.959 8.258 1 98.12 115 CYS B N 1
ATOM 2266 C CA . CYS B 1 115 ? -8.82 3.006 6.922 1 98.12 115 CYS B CA 1
ATOM 2267 C C . CYS B 1 115 ? -7.77 2.719 5.855 1 98.12 115 CYS B C 1
ATOM 2269 O O . CYS B 1 115 ? -8 1.916 4.949 1 98.12 115 CYS B O 1
ATOM 2271 N N . ILE B 1 116 ? -6.629 3.346 5.98 1 98.31 116 ILE B N 1
ATOM 2272 C CA . ILE B 1 116 ? -5.531 3.15 5.043 1 98.31 116 ILE B CA 1
ATOM 2273 C C . ILE B 1 116 ? -5.133 1.677 5.012 1 98.31 116 ILE B C 1
ATOM 2275 O O . ILE B 1 116 ? -4.895 1.113 3.941 1 98.31 116 ILE B O 1
ATOM 2279 N N . GLN B 1 117 ? -5.152 1.034 6.07 1 97.81 117 GLN B N 1
ATOM 2280 C CA . GLN B 1 117 ? -4.812 -0.382 6.152 1 97.81 117 GLN B CA 1
ATOM 2281 C C . GLN B 1 117 ? -5.848 -1.239 5.43 1 97.81 117 GLN B C 1
ATOM 2283 O O . GLN B 1 117 ? -5.5 -2.215 4.766 1 97.81 117 GLN B O 1
ATOM 2288 N N . ASP B 1 118 ? -7.125 -0.892 5.625 1 98.56 118 ASP B N 1
ATOM 2289 C CA . ASP B 1 118 ? -8.156 -1.633 4.906 1 98.56 118 ASP B CA 1
ATOM 2290 C C . ASP B 1 118 ? -7.984 -1.488 3.396 1 98.56 118 ASP B C 1
ATOM 2292 O O . ASP B 1 118 ? -8.125 -2.463 2.654 1 98.56 118 ASP B O 1
ATOM 2296 N N . CYS B 1 119 ? -7.66 -0.276 2.943 1 98.81 119 CYS B N 1
ATOM 2297 C CA . CYS B 1 119 ? -7.402 -0.075 1.522 1 98.81 119 CYS B CA 1
ATOM 2298 C C . CYS B 1 119 ? -6.227 -0.926 1.058 1 98.81 119 CYS B C 1
ATOM 2300 O O . CYS B 1 119 ? -6.316 -1.615 0.04 1 98.81 119 CYS B O 1
ATOM 2302 N N . ASN B 1 120 ? -5.219 -0.917 1.822 1 98.44 120 ASN B N 1
ATOM 2303 C CA . ASN B 1 120 ? -4.039 -1.719 1.512 1 98.44 120 ASN B CA 1
ATOM 2304 C C . ASN B 1 120 ? -4.367 -3.209 1.484 1 98.44 120 ASN B C 1
ATOM 2306 O O . ASN B 1 120 ? -3.887 -3.938 0.614 1 98.44 120 ASN B O 1
ATOM 2310 N N . THR B 1 121 ? -5.086 -3.648 2.447 1 98.25 121 THR B N 1
ATOM 2311 C CA . THR B 1 121 ? -5.488 -5.047 2.508 1 98.25 121 THR B CA 1
ATOM 2312 C C . THR B 1 121 ? -6.203 -5.465 1.225 1 98.25 121 THR B C 1
ATOM 2314 O O . THR B 1 121 ? -5.945 -6.543 0.687 1 98.25 121 THR B O 1
ATOM 2317 N N . MET B 1 122 ? -7.098 -4.648 0.765 1 98.81 122 MET B N 1
ATOM 2318 C CA . MET B 1 122 ? -7.828 -4.918 -0.47 1 98.81 122 MET B CA 1
ATOM 2319 C C . MET B 1 122 ? -6.867 -5.102 -1.641 1 98.81 122 MET B C 1
ATOM 2321 O O . MET B 1 122 ? -6.973 -6.07 -2.393 1 98.81 122 MET B O 1
ATOM 2325 N N . PHE B 1 123 ? -5.918 -4.195 -1.795 1 98.75 123 PHE B N 1
ATOM 2326 C CA . PHE B 1 123 ? -4.953 -4.293 -2.885 1 98.75 123 PHE B CA 1
ATOM 2327 C C . PHE B 1 123 ? -4.055 -5.508 -2.703 1 98.75 123 PHE B C 1
ATOM 2329 O O . PHE B 1 123 ? -3.809 -6.254 -3.654 1 98.75 123 PHE B O 1
ATOM 2336 N N . MET B 1 124 ? -3.598 -5.695 -1.497 1 98.19 124 MET B N 1
ATOM 2337 C CA . MET B 1 124 ? -2.73 -6.828 -1.186 1 98.19 124 MET B CA 1
ATOM 2338 C C . MET B 1 124 ? -3.42 -8.148 -1.515 1 98.19 124 MET B C 1
ATOM 2340 O O . MET B 1 124 ? -2.801 -9.055 -2.068 1 98.19 124 MET B O 1
ATOM 2344 N N . ASN B 1 125 ? -4.684 -8.289 -1.14 1 98.25 125 ASN B N 1
ATOM 2345 C CA . ASN B 1 125 ? -5.449 -9.492 -1.466 1 98.25 125 ASN B CA 1
ATOM 2346 C C . ASN B 1 125 ? -5.453 -9.766 -2.967 1 98.25 125 ASN B C 1
ATOM 2348 O O . ASN B 1 125 ? -5.312 -10.914 -3.395 1 98.25 125 ASN B O 1
ATOM 2352 N N . CYS B 1 126 ? -5.633 -8.703 -3.732 1 98.69 126 CYS B N 1
ATOM 2353 C CA . CYS B 1 126 ? -5.625 -8.82 -5.188 1 98.69 126 CYS B CA 1
ATOM 2354 C C . CYS B 1 126 ? -4.293 -9.375 -5.68 1 98.69 126 CYS B C 1
ATOM 2356 O O . CYS B 1 126 ? -4.262 -10.297 -6.5 1 98.69 126 CYS B O 1
ATOM 2358 N N . TYR B 1 127 ? -3.199 -8.883 -5.125 1 98.06 127 TYR B N 1
ATOM 2359 C CA . TYR B 1 127 ? -1.87 -9.305 -5.555 1 98.06 127 TYR B CA 1
ATOM 2360 C C . TYR B 1 127 ? -1.586 -10.734 -5.125 1 98.06 127 TYR B C 1
ATOM 2362 O O . TYR B 1 127 ? -0.939 -11.492 -5.852 1 98.06 127 TYR B O 1
ATOM 2370 N N . ILE B 1 128 ? -2.059 -11.102 -3.996 1 97.25 128 ILE B N 1
ATOM 2371 C CA . ILE B 1 128 ? -1.783 -12.414 -3.42 1 97.25 128 ILE B CA 1
ATOM 2372 C C . ILE B 1 128 ? -2.564 -13.484 -4.176 1 97.25 128 ILE B C 1
ATOM 2374 O O . ILE B 1 128 ? -2.037 -14.562 -4.461 1 97.25 128 ILE B O 1
ATOM 2378 N N . TYR B 1 129 ? -3.762 -13.203 -4.559 1 97.75 129 TYR B N 1
ATOM 2379 C CA . TYR B 1 129 ? -4.629 -14.242 -5.102 1 97.75 129 TYR B CA 1
ATOM 2380 C C . TYR B 1 129 ? -4.461 -14.367 -6.609 1 97.75 129 TYR B C 1
ATOM 2382 O O . TYR B 1 129 ? -4.551 -15.461 -7.168 1 97.75 129 TYR B O 1
ATOM 2390 N N . ASN B 1 130 ? -4.246 -13.25 -7.32 1 97.31 130 ASN B N 1
ATOM 2391 C CA . ASN B 1 130 ? -4.234 -13.227 -8.781 1 97.31 130 ASN B CA 1
ATOM 2392 C C . ASN B 1 130 ? -2.818 -13.352 -9.328 1 97.31 130 ASN B C 1
ATOM 2394 O O . ASN B 1 130 ? -1.859 -12.914 -8.695 1 97.31 130 ASN B O 1
ATOM 2398 N N . LYS B 1 131 ? -2.674 -13.836 -10.492 1 95.44 131 LYS B N 1
ATOM 2399 C CA . LYS B 1 131 ? -1.368 -13.992 -11.133 1 95.44 131 LYS B CA 1
ATOM 2400 C C . LYS B 1 131 ? -0.861 -12.664 -11.68 1 95.44 131 LYS B C 1
ATOM 2402 O O . LYS B 1 131 ? -1.649 -11.836 -12.133 1 95.44 131 LYS B O 1
ATOM 2407 N N . PRO B 1 132 ? 0.465 -12.602 -11.656 1 93.94 132 PRO B N 1
ATOM 2408 C CA . PRO B 1 132 ? 1.032 -11.391 -12.25 1 93.94 132 PRO B CA 1
ATOM 2409 C C . PRO B 1 132 ? 0.609 -11.195 -13.703 1 93.94 132 PRO B C 1
ATOM 2411 O O . PRO B 1 132 ? 0.57 -12.156 -14.477 1 93.94 132 PRO B O 1
ATOM 2414 N N . GLY B 1 133 ? 0.227 -10.031 -14.109 1 92.69 133 GLY B N 1
ATOM 2415 C CA . GLY B 1 133 ? -0.098 -9.703 -15.484 1 92.69 133 GLY B CA 1
ATOM 2416 C C . GLY B 1 133 ? -1.585 -9.766 -15.781 1 92.69 133 GLY B C 1
ATOM 2417 O O . GLY B 1 133 ? -2.031 -9.328 -16.844 1 92.69 133 GLY B O 1
ATOM 2418 N N . GLU B 1 134 ? -2.352 -10.422 -14.922 1 96.75 134 GLU B N 1
ATOM 2419 C CA . GLU B 1 134 ? -3.799 -10.43 -15.109 1 96.75 134 GLU B CA 1
ATOM 2420 C C . GLU B 1 134 ? -4.367 -9.016 -15.047 1 96.75 134 GLU B C 1
ATOM 2422 O O . GLU B 1 134 ? -3.814 -8.148 -14.359 1 96.75 134 GLU B O 1
ATOM 2427 N N . ASP B 1 135 ? -5.402 -8.789 -15.727 1 97.44 135 ASP B N 1
ATOM 2428 C CA . ASP B 1 135 ? -5.996 -7.465 -15.859 1 97.44 135 ASP B CA 1
ATOM 2429 C C . ASP B 1 135 ? -6.316 -6.871 -14.492 1 97.44 135 ASP B C 1
ATOM 2431 O O . ASP B 1 135 ? -6.043 -5.695 -14.234 1 97.44 135 ASP B O 1
ATOM 2435 N N . VAL B 1 136 ? -6.898 -7.656 -13.609 1 98.31 136 VAL B N 1
ATOM 2436 C CA . VAL B 1 136 ? -7.336 -7.148 -12.312 1 98.31 136 VAL B CA 1
ATOM 2437 C C . VAL B 1 136 ? -6.125 -6.688 -11.5 1 98.31 136 VAL B C 1
ATOM 2439 O O . VAL B 1 136 ? -6.223 -5.746 -10.711 1 98.31 136 VAL B O 1
ATOM 2442 N N . VAL B 1 137 ? -5.004 -7.324 -11.68 1 97.81 137 VAL B N 1
ATOM 2443 C CA . VAL B 1 137 ? -3.775 -6.922 -11 1 97.81 137 VAL B CA 1
ATOM 2444 C C . VAL B 1 137 ? -3.328 -5.551 -11.508 1 97.81 137 VAL B C 1
ATOM 2446 O O . VAL B 1 137 ? -2.953 -4.684 -10.711 1 97.81 137 VAL B O 1
ATOM 2449 N N . LEU B 1 138 ? -3.383 -5.352 -12.805 1 97.06 138 LEU B N 1
ATOM 2450 C CA . LEU B 1 138 ? -3.041 -4.059 -13.383 1 97.06 138 LEU B CA 1
ATOM 2451 C C . LEU B 1 138 ? -3.996 -2.975 -12.891 1 97.06 138 LEU B C 1
ATOM 2453 O O . LEU B 1 138 ? -3.572 -1.854 -12.602 1 97.06 138 LEU B O 1
ATOM 2457 N N . MET B 1 139 ? -5.223 -3.289 -12.867 1 98.38 139 MET B N 1
ATOM 2458 C CA . MET B 1 139 ? -6.227 -2.357 -12.367 1 98.38 139 MET B CA 1
ATOM 2459 C C . MET B 1 139 ? -5.934 -1.971 -10.922 1 98.38 139 MET B C 1
ATOM 2461 O O . MET B 1 139 ? -5.969 -0.791 -10.57 1 98.38 139 MET B O 1
ATOM 2465 N N . ALA B 1 140 ? -5.598 -2.943 -10.055 1 98.75 140 ALA B N 1
ATOM 2466 C CA . ALA B 1 140 ? -5.25 -2.689 -8.656 1 98.75 140 ALA B CA 1
ATOM 2467 C C . ALA B 1 140 ? -4.02 -1.794 -8.547 1 98.75 140 ALA B C 1
ATOM 2469 O O . ALA B 1 140 ? -3.994 -0.858 -7.746 1 98.75 140 ALA B O 1
ATOM 2470 N N . GLN B 1 141 ? -3.035 -2.076 -9.367 1 97.94 141 GLN B N 1
ATOM 2471 C CA . GLN B 1 141 ? -1.814 -1.276 -9.352 1 97.94 141 GLN B CA 1
ATOM 2472 C C . GLN B 1 141 ? -2.111 0.186 -9.672 1 97.94 141 GLN B C 1
ATOM 2474 O O . GLN B 1 141 ? -1.576 1.09 -9.031 1 97.94 141 GLN B O 1
ATOM 2479 N N . THR B 1 142 ? -2.924 0.374 -10.648 1 98.38 142 THR B N 1
ATOM 2480 C CA . THR B 1 142 ? -3.279 1.727 -11.062 1 98.38 142 THR B CA 1
ATOM 2481 C C . THR B 1 142 ? -4.059 2.443 -9.969 1 98.38 142 THR B C 1
ATOM 2483 O O . THR B 1 142 ? -3.75 3.588 -9.625 1 98.38 142 THR B O 1
ATOM 2486 N N . LEU B 1 143 ? -5.027 1.813 -9.391 1 98.75 143 LEU B N 1
ATOM 2487 C CA . LEU B 1 143 ? -5.816 2.396 -8.305 1 98.75 143 LEU B CA 1
ATOM 2488 C C . LEU B 1 143 ? -4.941 2.684 -7.09 1 98.75 143 LEU B C 1
ATOM 2490 O O . LEU B 1 143 ? -5.121 3.703 -6.422 1 98.75 143 LEU B O 1
ATOM 2494 N N . GLU B 1 144 ? -4.105 1.723 -6.82 1 98.5 144 GLU B N 1
ATOM 2495 C CA . GLU B 1 144 ? -3.242 1.885 -5.652 1 98.5 144 GLU B CA 1
ATOM 2496 C C . GLU B 1 144 ? -2.305 3.076 -5.824 1 98.5 144 GLU B C 1
ATOM 2498 O O . GLU B 1 144 ? -2.037 3.805 -4.863 1 98.5 144 GLU B O 1
ATOM 2503 N N . LYS B 1 145 ? -1.771 3.213 -6.988 1 97.69 145 LYS B N 1
ATOM 2504 C CA . LYS B 1 145 ? -0.955 4.391 -7.27 1 97.69 145 LYS B CA 1
ATOM 2505 C C . LYS B 1 145 ? -1.737 5.676 -7.012 1 97.69 145 LYS B C 1
ATOM 2507 O O . LYS B 1 145 ? -1.225 6.605 -6.391 1 97.69 145 LYS B O 1
ATOM 2512 N N . LEU B 1 146 ? -2.922 5.77 -7.523 1 98.5 146 LEU B N 1
ATOM 2513 C CA . LEU B 1 146 ? -3.791 6.914 -7.273 1 98.5 146 LEU B CA 1
ATOM 2514 C C . LEU B 1 146 ? -4.012 7.109 -5.777 1 98.5 146 LEU B C 1
ATOM 2516 O O . LEU B 1 146 ? -3.881 8.227 -5.266 1 98.5 146 LEU B O 1
ATOM 2520 N N . PHE B 1 147 ? -4.348 6.035 -5.055 1 98.69 147 PHE B N 1
ATOM 2521 C CA . PHE B 1 147 ? -4.602 6.027 -3.619 1 98.69 147 PHE B CA 1
ATOM 2522 C C . PHE B 1 147 ? -3.418 6.609 -2.855 1 98.69 147 PHE B C 1
ATOM 2524 O O . PHE B 1 147 ? -3.584 7.523 -2.047 1 98.69 147 PHE B O 1
ATOM 2531 N N . LEU B 1 148 ? -2.232 6.105 -3.168 1 96.88 148 LEU B N 1
ATOM 2532 C CA . LEU B 1 148 ? -1.028 6.523 -2.459 1 96.88 148 LEU B CA 1
ATOM 2533 C C . LEU B 1 148 ? -0.682 7.973 -2.785 1 96.88 148 LEU B C 1
ATOM 2535 O O . LEU B 1 148 ? -0.214 8.711 -1.919 1 96.88 148 LEU B O 1
ATOM 2539 N N . THR B 1 149 ? -0.9 8.352 -4 1 96.31 149 THR B N 1
ATOM 2540 C CA . THR B 1 149 ? -0.693 9.742 -4.375 1 96.31 149 THR B CA 1
ATOM 2541 C C . THR B 1 149 ? -1.604 10.664 -3.568 1 96.31 149 THR B C 1
ATOM 2543 O O . THR B 1 149 ? -1.164 11.703 -3.066 1 96.31 149 THR B O 1
ATOM 2546 N N . LYS B 1 150 ? -2.834 10.281 -3.426 1 96.38 150 LYS B N 1
ATOM 2547 C CA . LYS B 1 150 ? -3.797 11.086 -2.682 1 96.38 150 LYS B CA 1
ATOM 2548 C C . LYS B 1 150 ? -3.453 11.125 -1.195 1 96.38 150 LYS B C 1
ATOM 2550 O O . LYS B 1 150 ? -3.592 12.164 -0.545 1 96.38 150 LYS B O 1
ATOM 2555 N N . ILE B 1 151 ? -3.02 10.039 -0.678 1 94.75 151 ILE B N 1
ATOM 2556 C CA . ILE B 1 151 ? -2.711 9.938 0.744 1 94.75 151 ILE B CA 1
ATOM 2557 C C . ILE B 1 151 ? -1.532 10.852 1.082 1 94.75 151 ILE B C 1
ATOM 2559 O O . ILE B 1 151 ? -1.451 11.383 2.191 1 94.75 151 ILE B O 1
ATOM 2563 N N . ALA B 1 152 ? -0.637 11.055 0.129 1 91.62 152 ALA B N 1
ATOM 2564 C CA . ALA B 1 152 ? 0.514 11.938 0.328 1 91.62 152 ALA B CA 1
ATOM 2565 C C . ALA B 1 152 ? 0.07 13.375 0.568 1 91.62 152 ALA B C 1
ATOM 2567 O O . ALA B 1 152 ? 0.82 14.18 1.13 1 91.62 152 ALA B O 1
ATOM 2568 N N . GLY B 1 153 ? -1.156 13.695 0.159 1 92.06 153 GLY B N 1
ATOM 2569 C CA . GLY B 1 153 ? 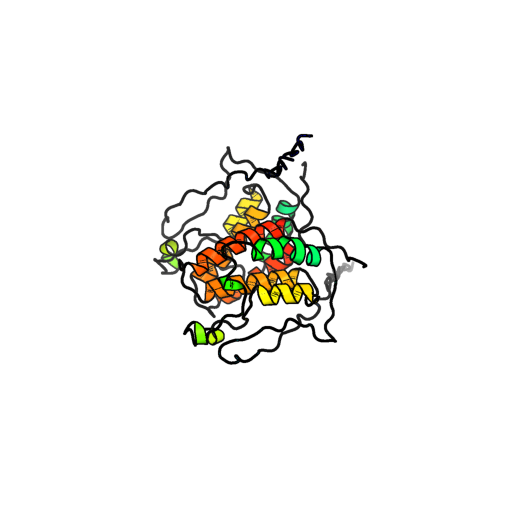-1.697 15.031 0.344 1 92.06 153 GLY B CA 1
ATOM 2570 C C . GLY B 1 153 ? -2.564 15.164 1.583 1 92.06 153 GLY B C 1
ATOM 2571 O O . GLY B 1 153 ? -3.254 16.172 1.763 1 92.06 153 GLY B O 1
ATOM 2572 N N . MET B 1 154 ? -2.582 14.203 2.404 1 91.88 154 MET B N 1
ATOM 2573 C CA . MET B 1 154 ? -3.424 14.203 3.598 1 91.88 154 MET B CA 1
ATOM 2574 C C . MET B 1 154 ? -2.963 15.266 4.586 1 91.88 154 MET B C 1
ATOM 2576 O O . MET B 1 154 ? -1.77 15.391 4.863 1 91.88 154 MET B O 1
ATOM 2580 N N . PRO B 1 155 ? -3.879 16.062 5.105 1 86.81 155 PRO B N 1
ATOM 2581 C CA . PRO B 1 155 ? -3.518 17.094 6.078 1 86.81 155 PRO B CA 1
ATOM 2582 C C . PRO B 1 155 ? -3.119 16.516 7.434 1 86.81 155 PRO B C 1
ATOM 2584 O O . PRO B 1 155 ? -3.387 15.336 7.711 1 86.81 155 PRO B O 1
ATOM 2587 N N . ARG B 1 156 ? -2.543 17.391 8.266 1 82.94 156 ARG B N 1
ATOM 2588 C CA . ARG B 1 156 ? -2.279 17 9.641 1 82.94 156 ARG B CA 1
ATOM 2589 C C . ARG B 1 156 ? -3.58 16.703 10.383 1 82.94 156 ARG B C 1
ATOM 2591 O O . ARG B 1 156 ? -4.582 17.391 10.188 1 82.94 156 ARG B O 1
ATOM 2598 N N . GLU B 1 157 ? -3.455 15.797 11.25 1 82.56 157 GLU B N 1
ATOM 2599 C CA . GLU B 1 157 ? -4.668 15.375 11.938 1 82.56 157 GLU B CA 1
ATOM 2600 C C . GLU B 1 157 ? -5.109 16.406 12.977 1 82.56 157 GLU B C 1
ATOM 2602 O O . GLU B 1 157 ? -4.289 16.891 13.758 1 82.56 157 GLU B O 1
ATOM 2607 N N . VAL B 1 158 ? -6.328 16.812 12.82 1 80.25 158 VAL B N 1
ATOM 2608 C CA . VAL B 1 158 ? -6.992 17.609 13.844 1 80.25 158 VAL B CA 1
ATOM 2609 C C . VAL B 1 158 ? -8.391 17.062 14.109 1 80.25 158 VAL B C 1
ATOM 2611 O O . VAL B 1 158 ? -9.016 16.484 13.219 1 80.25 158 VAL B O 1
ATOM 2614 N N . GLN B 1 159 ? -8.828 17.078 15.383 1 79.56 159 GLN B N 1
ATOM 2615 C CA . GLN B 1 159 ? -10.195 16.672 15.711 1 79.56 159 GLN B CA 1
ATOM 2616 C C . GLN B 1 159 ? -11.211 17.672 15.164 1 79.56 159 GLN B C 1
ATOM 2618 O O . GLN B 1 159 ? -10.992 18.891 15.242 1 79.56 159 GLN B O 1
ATOM 2623 N N . ILE B 1 160 ? -12.195 17.047 14.516 1 73.56 160 ILE B N 1
ATOM 2624 C CA . ILE B 1 160 ? -13.273 17.891 14.016 1 73.56 160 ILE B CA 1
ATOM 2625 C C . ILE B 1 160 ? -14.438 17.891 15.008 1 73.56 160 ILE B C 1
ATOM 2627 O O . ILE B 1 160 ? -14.938 16.828 15.375 1 73.56 160 ILE B O 1
ATOM 2631 N N . PHE B 1 161 ? -14.742 19.016 15.711 1 68.75 161 PHE B N 1
ATOM 2632 C CA . PHE B 1 161 ? -15.852 19.141 16.656 1 68.75 161 PHE B CA 1
ATOM 2633 C C . PHE B 1 161 ? -17.125 19.594 15.938 1 68.75 161 PHE B C 1
ATOM 2635 O O . PHE B 1 161 ? -17.156 20.656 15.312 1 68.75 161 PHE B O 1
ATOM 2642 N N . VAL B 1 162 ? -17.812 18.625 15.414 1 54.25 162 VAL B N 1
ATOM 2643 C CA . VAL B 1 162 ? -19.078 19.109 14.883 1 54.25 162 VAL B CA 1
ATOM 2644 C C . VAL B 1 162 ? -20.094 19.219 16.016 1 54.25 162 VAL B C 1
ATOM 2646 O O . VAL B 1 162 ? -20.109 18.391 16.938 1 54.25 162 VAL B O 1
#

Sequence (324 aa):
MGAIQDENENKNTNDSSDIMPKYVEPSVEPVNGIVQPPYIPPPDKPHRNTNQLHFLLKNVMKAVWKHQFAWPFYQPVDAVKLNIPDYHKIIKVPMDLGTIKKRLENYYYYSSSECIQDCNTMFMNCYIYNKPGEDVVLMAQTLEKLFLTKIAGMPREVQIFVMGAIQDENENKNTNDSSDIMPKYVEPSVEPVNGIVQPPYIPPPDKPHRNTNQLHFLLKNVMKAVWKHQFAWPFYQPVDAVKLNIPDYHKIIKVPMDLGTIKKRLENYYYYSSSECIQDCNTMFMNCYIYNKPGEDVVLMAQTLEKLFLTKIAGMPREVQIFV

Nearest PDB structures (foldseek):
  7p6y-assembly2_BBB  TM=9.694E-01  e=1.943E-16  Homo sapiens
  7zfo-assembly1_AAA  TM=9.638E-01  e=3.089E-16  Homo sapiens
  6ajy-assembly1_A  TM=9.541E-01  e=2.596E-16  Homo sapiens
  8b5c-assembly1_A  TM=9.665E-01  e=4.910E-16  Homo sapiens
  6in1-assembly1_A  TM=9.467E-01  e=2.915E-16  Homo sapiens

Secondary structure (DSSP, 8-state):
------------------------PPPPPPBTTB-----SPPTTS----BHHHHHIIIIIIHHHHHSTT-GGGSS--BTTTTT-TTHHHH-SS---HHHHHHHHHTT--SSHHHHHHHHHHHHHHHHHHSPTT-HHHHHHHHHHHHHHHHHTTPPPP-B---/------------------------PPPPPPBTTB-----SPPTTS----BHHHHHIIIIIIHHHHHSTT-GGGSS--BTTTTT-TTHHHH-SS---HHHHHHHHHTT--SSHHHHHHHHHHHHHHHHHHSPTT-HHHHHHHHHHHHHHHHHTTPPPP-B---

Radius of gyration: 22.87 Å; Cα contacts (8 Å, |Δi|>4): 406; chains: 2; bounding box: 77×62×78 Å

Solvent-accessible surface area (backbone atoms only — not comparable to full-atom values): 19247 Å² total; per-residue (Å²): 137,82,82,80,79,78,76,76,76,75,76,76,76,71,79,72,69,80,73,67,76,75,82,76,75,77,88,70,73,63,58,89,41,28,46,78,65,86,34,71,59,57,91,85,53,73,58,48,60,34,50,40,48,48,43,42,48,69,48,42,47,45,54,48,64,67,38,90,63,30,69,84,37,42,50,58,66,46,23,56,86,68,70,38,84,59,48,68,79,71,44,82,68,68,54,29,52,43,48,51,50,44,15,58,75,51,44,39,39,58,45,52,43,56,51,53,46,49,56,48,41,31,47,49,49,45,34,50,73,47,59,82,85,39,67,68,44,54,34,43,53,54,49,47,50,53,50,50,48,45,56,64,68,41,58,58,80,44,82,54,86,124,137,81,82,79,78,76,75,75,76,76,74,74,74,70,79,71,70,80,72,66,76,75,82,78,77,77,89,70,74,62,57,89,41,29,47,77,66,87,34,71,58,58,89,86,55,72,58,48,60,32,49,41,48,47,42,42,49,69,50,41,45,46,52,49,63,67,37,91,62,30,68,85,36,43,48,58,66,45,23,56,85,69,71,38,84,57,48,68,76,71,46,82,68,68,54,26,52,42,47,51,51,43,15,58,76,52,45,39,39,58,45,51,43,56,50,52,47,49,54,48,41,30,46,49,46,46,34,49,74,46,59,80,84,39,67,68,44,54,33,42,53,53,48,46,52,52,49,50,47,46,56,62,67,42,59,59,81,42,83,53,86,125

Foldseek 3Di:
DDPPPPPPPPPPPPPPPPPPPDPDFDQDDDDQQFDDGDQAADPPDDFADKQLLVLCQVPQLVVLVPDPLQVVFQGTDRCNVVVNNCLCVQQVDTAGSNSLNSNSVNRVDRDSVVSVVRLVSNLVSQPRPDDPPDPNNVSSVVSVVSNVVSSVVGDDIDGDDD/DDPPPPPPPPPPPPPPPPPPPDPDFDQDDDDQQFDDGDQAADPPDDFADKQLLVLCQVPQLVVLVPDPLQVVFQGTDRCNVVVNNCLCVQQVDTAGSNSLNSNSVNRVDRDSVVSVVRLVSNLVSQPRPDDPPDPNNVSSVVSVVSNVVSSVVGDDIDGDDD

Organism: Nephila pilipes (NCBI:txid299642)